Protein AF-A0A9Q0LEB5-F1 (afdb_monomer_lite)

Foldseek 3Di:
DLCCLLVQLLVQLLVQVAFPACPDPNNVSCCVRQNPDVSNVCQLVVLVVVLVVVLVVVVVVVVVVVVVVVVCVVVCVVPPPPDPPDDDPVVLVVLVVVLVVLVVLLVCLVCVCVVCNVVRNPPDDSNRRSNSSSCSSNSVSCSVSVVVSSCSVCVPNCVPVVVVVPDCVVVVVVVVVVVCVVCVVVVVVVVVVPDPPPPPPPPPPPVVPD

Radius of gyration: 25.29 Å; chains: 1; bounding box: 70×44×72 Å

Structure (mmCIF, N/CA/C/O backbone):
data_AF-A0A9Q0LEB5-F1
#
_entry.id   AF-A0A9Q0LEB5-F1
#
loop_
_atom_site.group_PDB
_atom_site.id
_atom_site.type_symbol
_atom_site.label_atom_id
_atom_site.label_alt_id
_atom_site.label_comp_id
_atom_site.label_asym_id
_atom_site.label_entity_id
_atom_site.label_seq_id
_atom_site.pdbx_PDB_ins_code
_atom_site.Cartn_x
_atom_site.Cartn_y
_atom_site.Cartn_z
_atom_site.occupancy
_atom_site.B_iso_or_equiv
_atom_site.auth_seq_id
_atom_site.auth_comp_id
_atom_site.auth_asym_id
_atom_site.auth_atom_id
_atom_site.pdbx_PDB_model_num
ATOM 1 N N . MET A 1 1 ? 11.498 -9.284 9.863 1.00 62.78 1 MET A N 1
ATOM 2 C CA . MET A 1 1 ? 11.032 -9.663 8.503 1.00 62.78 1 MET A CA 1
ATOM 3 C C . MET A 1 1 ? 10.806 -8.465 7.579 1.00 62.78 1 MET A C 1
ATOM 5 O O . MET A 1 1 ? 11.256 -8.532 6.446 1.00 62.78 1 MET A O 1
ATOM 9 N N . ILE A 1 2 ? 10.188 -7.360 8.026 1.00 71.25 2 ILE A N 1
ATOM 10 C CA . ILE A 1 2 ? 9.983 -6.158 7.185 1.00 71.25 2 ILE A CA 1
ATOM 11 C C . ILE A 1 2 ? 11.319 -5.568 6.692 1.00 71.25 2 ILE A C 1
ATOM 13 O O . ILE A 1 2 ? 11.510 -5.415 5.489 1.00 71.25 2 ILE A O 1
ATOM 17 N N . CYS A 1 3 ? 12.286 -5.351 7.594 1.00 70.19 3 CYS A N 1
ATOM 18 C CA . CYS A 1 3 ? 13.622 -4.867 7.218 1.00 70.19 3 CYS A CA 1
ATOM 19 C C . CYS A 1 3 ? 14.367 -5.841 6.292 1.00 70.19 3 CYS A C 1
ATOM 21 O O . CYS A 1 3 ? 15.096 -5.404 5.409 1.00 70.19 3 CYS A O 1
ATOM 23 N N . LEU A 1 4 ? 14.137 -7.152 6.446 1.00 74.88 4 LEU A N 1
ATOM 24 C CA . LEU A 1 4 ? 14.725 -8.170 5.571 1.00 74.88 4 LEU A CA 1
ATOM 25 C C . LEU A 1 4 ? 14.151 -8.084 4.156 1.00 74.88 4 LEU A C 1
ATOM 27 O O . LEU A 1 4 ? 14.906 -8.183 3.201 1.00 74.88 4 LEU A O 1
ATOM 31 N N . GLY A 1 5 ? 12.846 -7.854 3.994 1.00 79.50 5 GLY A N 1
ATOM 32 C CA . GLY A 1 5 ? 12.255 -7.739 2.661 1.00 79.50 5 GLY A CA 1
ATOM 33 C C . GLY A 1 5 ? 12.558 -6.404 1.966 1.00 79.50 5 GLY A C 1
ATOM 34 O O . GLY A 1 5 ? 12.818 -6.409 0.765 1.00 79.50 5 GLY A O 1
ATOM 35 N N . CYS A 1 6 ? 12.612 -5.275 2.687 1.00 83.62 6 CYS A N 1
ATOM 36 C CA . CYS A 1 6 ? 13.107 -4.009 2.119 1.00 83.62 6 CYS A CA 1
ATOM 37 C C . CYS A 1 6 ? 14.589 -4.106 1.748 1.00 83.62 6 CYS A C 1
ATOM 39 O O . CYS A 1 6 ? 14.963 -3.753 0.632 1.00 83.62 6 CYS A O 1
ATOM 41 N N . GLY A 1 7 ? 15.414 -4.632 2.660 1.00 85.31 7 GLY A N 1
ATOM 42 C CA . GLY A 1 7 ? 16.848 -4.810 2.449 1.00 85.31 7 GLY A CA 1
ATOM 43 C C . GLY A 1 7 ? 17.158 -5.772 1.304 1.00 85.31 7 GLY A C 1
ATOM 44 O O . GLY A 1 7 ? 18.026 -5.481 0.490 1.00 85.31 7 GLY A O 1
ATOM 45 N N . MET A 1 8 ? 16.399 -6.864 1.169 1.00 87.25 8 MET A N 1
ATOM 46 C CA . MET A 1 8 ? 16.542 -7.810 0.059 1.00 87.25 8 MET A CA 1
ATOM 47 C C . MET A 1 8 ? 16.206 -7.160 -1.287 1.00 87.25 8 MET A C 1
ATOM 49 O O . MET A 1 8 ? 16.968 -7.303 -2.236 1.00 87.25 8 MET A O 1
ATOM 53 N N . ASN A 1 9 ? 15.097 -6.417 -1.378 1.00 88.44 9 ASN A N 1
ATOM 54 C CA . ASN A 1 9 ? 14.746 -5.685 -2.600 1.00 88.44 9 ASN A CA 1
ATOM 55 C C . ASN A 1 9 ? 15.815 -4.638 -2.959 1.00 88.44 9 ASN A C 1
ATOM 57 O O . ASN A 1 9 ? 16.194 -4.526 -4.124 1.00 88.44 9 ASN A O 1
ATOM 61 N N . PHE A 1 10 ? 16.331 -3.912 -1.963 1.00 90.50 10 PHE A N 1
ATOM 62 C CA . PHE A 1 10 ? 17.395 -2.928 -2.154 1.00 90.50 10 PHE A CA 1
ATOM 63 C C . PHE A 1 10 ? 18.688 -3.586 -2.658 1.00 90.50 10 PHE A C 1
ATOM 65 O O . PHE A 1 10 ? 19.251 -3.165 -3.667 1.00 90.50 10 PHE A O 1
ATOM 72 N N . TRP A 1 11 ? 19.121 -4.668 -2.005 1.00 90.56 11 TRP A N 1
ATOM 73 C CA . TRP A 1 11 ? 20.325 -5.413 -2.367 1.00 90.56 11 TRP A CA 1
ATOM 74 C C . TRP A 1 11 ? 20.231 -6.041 -3.760 1.00 90.56 11 TRP A C 1
ATOM 76 O O . TRP A 1 11 ? 21.162 -5.907 -4.548 1.00 90.56 11 TRP A O 1
ATOM 86 N N . LEU A 1 12 ? 19.101 -6.673 -4.099 1.00 90.00 12 LEU A N 1
ATOM 87 C CA . LEU A 1 12 ? 18.883 -7.245 -5.432 1.00 90.00 12 LEU A CA 1
ATOM 88 C C . LEU A 1 12 ? 18.918 -6.171 -6.516 1.00 90.00 12 LEU A C 1
ATOM 90 O O . LEU A 1 12 ? 19.546 -6.370 -7.550 1.00 90.00 12 LEU A O 1
ATOM 94 N N . THR A 1 13 ? 18.299 -5.018 -6.262 1.00 89.94 13 THR A N 1
ATOM 95 C CA . THR A 1 13 ? 18.315 -3.910 -7.221 1.00 89.94 13 THR A CA 1
ATOM 96 C C . THR A 1 13 ? 19.737 -3.409 -7.463 1.00 89.94 13 THR A C 1
ATOM 98 O O . THR A 1 13 ? 20.113 -3.176 -8.607 1.00 89.94 13 THR A O 1
ATOM 101 N N . HIS A 1 14 ? 20.547 -3.299 -6.405 1.00 90.25 14 HIS A N 1
ATOM 102 C CA . HIS A 1 14 ? 21.936 -2.862 -6.520 1.00 90.25 14 HIS A CA 1
ATOM 103 C C . HIS A 1 14 ? 22.819 -3.904 -7.221 1.00 90.25 14 HIS A C 1
ATOM 105 O O . HIS A 1 14 ? 23.629 -3.561 -8.075 1.00 90.25 14 HIS A O 1
ATOM 111 N N . LYS A 1 15 ? 22.635 -5.189 -6.897 1.00 90.75 15 LYS A N 1
ATOM 112 C CA . LYS A 1 15 ? 23.421 -6.295 -7.458 1.00 90.75 15 LYS A CA 1
ATOM 113 C C . LYS A 1 15 ? 23.217 -6.468 -8.964 1.00 90.75 15 LYS A C 1
ATOM 115 O O . LYS A 1 15 ? 24.169 -6.793 -9.663 1.00 90.75 15 LYS A O 1
ATOM 120 N N . TYR A 1 16 ? 21.988 -6.286 -9.439 1.00 87.44 16 TYR A N 1
ATOM 121 C CA . TYR A 1 16 ? 21.608 -6.530 -10.833 1.00 87.44 16 TYR A CA 1
ATOM 122 C C . TYR A 1 16 ? 21.370 -5.238 -11.631 1.00 87.44 16 TYR A C 1
ATOM 124 O O . TYR A 1 16 ? 20.896 -5.306 -12.756 1.00 87.44 16 TYR A O 1
ATOM 132 N N . ASN A 1 17 ? 21.677 -4.068 -11.055 1.00 88.31 17 ASN A N 1
ATOM 133 C CA . ASN A 1 17 ? 21.453 -2.751 -11.664 1.00 88.31 17 ASN A CA 1
ATOM 134 C C . ASN A 1 17 ? 20.052 -2.589 -12.279 1.00 88.31 17 ASN A C 1
ATOM 136 O O . ASN A 1 17 ? 19.886 -2.164 -13.419 1.00 88.31 17 ASN A O 1
ATOM 140 N N . ILE A 1 18 ? 19.040 -2.984 -11.505 1.00 88.31 18 ILE A N 1
ATOM 141 C CA . ILE A 1 18 ? 17.668 -3.097 -11.995 1.00 88.31 18 ILE A CA 1
ATOM 142 C C . ILE A 1 18 ? 16.990 -1.726 -12.031 1.00 88.31 18 ILE A C 1
ATOM 144 O O . ILE A 1 18 ? 16.961 -0.990 -11.038 1.00 88.31 18 ILE A O 1
ATOM 148 N N . ASN A 1 19 ? 16.346 -1.431 -13.157 1.00 86.38 19 ASN A N 1
ATOM 149 C CA . ASN A 1 19 ? 15.409 -0.327 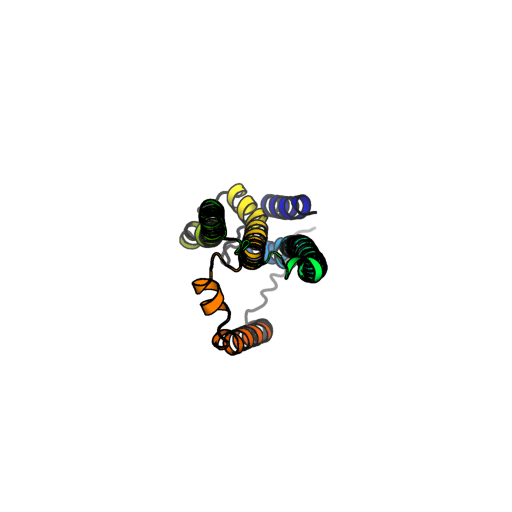-13.289 1.00 86.38 19 ASN A CA 1
ATOM 150 C C . ASN A 1 19 ? 13.965 -0.812 -13.088 1.00 86.38 19 ASN A C 1
ATOM 152 O O . ASN A 1 19 ? 13.602 -1.915 -13.489 1.00 86.38 19 ASN A O 1
ATOM 156 N N . PHE A 1 20 ? 13.110 0.014 -12.481 1.00 82.44 20 PHE A N 1
ATOM 157 C CA . PHE A 1 20 ? 11.670 -0.278 -12.419 1.00 82.44 20 PHE A CA 1
ATOM 158 C C . PHE A 1 20 ? 10.930 0.140 -13.698 1.00 82.44 20 PHE A C 1
ATOM 160 O O . PHE A 1 20 ? 9.741 -0.151 -13.835 1.00 82.44 20 PHE A O 1
ATOM 167 N N . TYR A 1 21 ? 11.596 0.863 -14.602 1.00 85.94 21 TYR A N 1
ATOM 168 C CA . TYR A 1 21 ? 11.034 1.259 -15.885 1.00 85.94 21 TYR A CA 1
ATOM 169 C C . TYR A 1 21 ? 10.759 0.029 -16.762 1.00 85.94 21 TYR A C 1
ATOM 171 O O . TYR A 1 21 ? 11.636 -0.796 -16.997 1.00 85.94 21 TYR A O 1
ATOM 179 N N . VAL A 1 22 ? 9.520 -0.096 -17.245 1.00 83.38 22 VAL A N 1
ATOM 180 C CA . VAL A 1 22 ? 9.031 -1.316 -17.914 1.00 83.38 22 VAL A CA 1
ATOM 181 C C . VAL A 1 22 ? 9.708 -1.580 -19.262 1.00 83.38 22 VAL A C 1
ATOM 183 O O . VAL A 1 22 ? 9.842 -2.732 -19.655 1.00 83.38 22 VAL A O 1
ATOM 186 N N . LEU A 1 23 ? 10.140 -0.533 -19.968 1.00 83.00 23 LEU A N 1
ATOM 187 C CA . LEU A 1 23 ? 10.802 -0.667 -21.273 1.00 83.00 23 LEU A CA 1
ATOM 188 C C . LEU A 1 23 ? 12.336 -0.685 -21.157 1.00 83.00 23 LEU A C 1
ATOM 190 O O . LEU A 1 23 ? 13.030 -0.591 -22.166 1.00 83.00 23 LEU A O 1
ATOM 194 N N . ASP A 1 24 ? 12.875 -0.781 -19.939 1.00 83.00 24 ASP A N 1
ATOM 195 C CA . ASP A 1 24 ? 14.314 -0.890 -19.716 1.00 83.00 24 ASP A CA 1
ATOM 196 C C . ASP A 1 24 ? 14.821 -2.289 -20.124 1.00 83.00 24 ASP A C 1
ATOM 198 O O . ASP A 1 24 ? 14.143 -3.284 -19.849 1.00 83.00 24 ASP A O 1
ATOM 202 N N . PRO A 1 25 ? 16.021 -2.422 -20.719 1.00 82.69 25 PRO A N 1
ATOM 203 C CA . PRO A 1 25 ? 16.610 -3.732 -21.011 1.00 82.69 25 PRO A CA 1
ATOM 204 C C . PRO A 1 25 ? 16.732 -4.646 -19.777 1.00 82.69 25 PRO A C 1
ATOM 206 O O . PRO A 1 25 ? 16.612 -5.865 -19.903 1.00 82.69 25 PRO A O 1
ATOM 209 N N . SER A 1 26 ? 16.906 -4.072 -18.579 1.00 82.12 26 SER A N 1
ATOM 210 C CA . SER A 1 26 ? 16.956 -4.798 -17.298 1.00 82.12 26 SER A CA 1
ATOM 211 C C . SER A 1 26 ? 15.585 -5.268 -16.790 1.00 82.12 26 SER A C 1
ATOM 213 O O . SER A 1 26 ? 15.495 -5.900 -15.734 1.00 82.12 26 SER A O 1
ATOM 215 N N . TYR A 1 27 ? 14.492 -5.012 -17.519 1.00 84.19 27 TYR A N 1
ATOM 216 C CA . TYR A 1 27 ? 13.145 -5.397 -17.090 1.00 84.19 27 TYR A CA 1
ATOM 217 C C . TYR A 1 27 ? 12.988 -6.912 -16.896 1.00 84.19 27 TYR A C 1
ATOM 219 O O . TYR A 1 27 ? 12.300 -7.357 -15.976 1.00 84.19 27 TYR A O 1
ATOM 227 N N . ASN A 1 28 ? 13.675 -7.731 -17.696 1.00 85.06 28 ASN A N 1
ATOM 228 C CA . ASN A 1 28 ? 13.678 -9.181 -17.491 1.00 85.06 28 ASN A CA 1
ATOM 229 C C . ASN A 1 28 ? 14.300 -9.565 -16.139 1.00 85.06 28 ASN A C 1
ATOM 231 O O . ASN A 1 28 ? 13.774 -10.438 -15.445 1.00 85.06 28 ASN A O 1
ATOM 235 N N . ASP A 1 29 ? 15.355 -8.870 -15.712 1.00 86.94 29 ASP A N 1
ATOM 236 C CA . ASP A 1 29 ? 15.990 -9.089 -14.411 1.00 86.94 29 ASP A CA 1
ATOM 237 C C . ASP A 1 29 ? 15.102 -8.600 -13.266 1.00 86.94 29 ASP A C 1
ATOM 239 O O . ASP A 1 29 ? 14.967 -9.291 -12.249 1.00 86.94 29 ASP A O 1
ATOM 243 N N . TYR A 1 30 ? 14.402 -7.474 -13.453 1.00 86.94 30 TYR A N 1
ATOM 244 C CA . TYR A 1 30 ? 13.333 -7.054 -12.544 1.00 86.94 30 TYR A CA 1
ATOM 245 C C . TYR A 1 30 ? 12.296 -8.167 -12.382 1.00 86.94 30 TYR A C 1
ATOM 247 O O . TYR A 1 30 ? 11.954 -8.550 -11.257 1.00 86.94 30 TYR A O 1
ATOM 255 N N . MET A 1 31 ? 11.818 -8.727 -13.493 1.00 86.81 31 MET A N 1
ATOM 256 C CA . MET A 1 31 ? 10.798 -9.766 -13.469 1.00 86.81 31 MET A CA 1
ATOM 257 C C . MET A 1 31 ? 11.298 -11.036 -12.771 1.00 86.81 31 MET A C 1
ATOM 259 O O . MET A 1 31 ? 10.619 -11.558 -11.885 1.00 86.81 31 MET A O 1
ATOM 263 N N . ASN A 1 32 ? 12.509 -11.487 -13.086 1.00 87.19 32 ASN A N 1
ATOM 264 C CA . ASN A 1 32 ? 13.071 -12.737 -12.580 1.00 87.19 32 ASN A CA 1
ATOM 265 C C . ASN A 1 32 ? 13.512 -12.671 -11.114 1.00 87.19 32 ASN A C 1
ATOM 267 O O . ASN A 1 32 ? 13.322 -13.641 -10.373 1.00 87.19 32 ASN A O 1
ATOM 271 N N . HIS A 1 33 ? 14.092 -11.551 -10.678 1.00 87.19 33 HIS A N 1
ATOM 272 C CA . HIS A 1 33 ? 14.692 -11.431 -9.346 1.00 87.19 33 HIS A CA 1
ATOM 273 C C . HIS A 1 33 ? 13.799 -10.718 -8.333 1.00 87.19 33 HIS A C 1
ATOM 275 O O . HIS A 1 33 ? 13.848 -11.049 -7.147 1.00 87.19 33 HIS A O 1
ATOM 281 N N . ILE A 1 34 ? 12.972 -9.770 -8.779 1.00 87.62 34 ILE A N 1
ATOM 282 C CA . ILE A 1 34 ? 12.187 -8.904 -7.890 1.00 87.62 34 ILE A CA 1
ATOM 283 C C . ILE A 1 34 ? 10.698 -9.191 -7.992 1.00 87.62 34 ILE A C 1
ATOM 285 O O . ILE A 1 34 ? 10.022 -9.254 -6.965 1.00 87.62 34 ILE A O 1
ATOM 289 N N . TYR A 1 35 ? 10.164 -9.340 -9.200 1.00 85.06 35 TYR A N 1
ATOM 290 C CA . TYR A 1 35 ? 8.741 -9.563 -9.392 1.00 85.06 35 TYR A CA 1
ATOM 291 C C . TYR A 1 35 ? 8.400 -11.004 -9.003 1.00 85.06 35 TYR A C 1
ATOM 293 O O . TYR A 1 35 ? 7.838 -11.217 -7.941 1.00 85.06 35 TYR A O 1
ATOM 301 N N . VAL A 1 36 ? 8.772 -12.013 -9.789 1.00 84.44 36 VAL A N 1
ATOM 302 C CA . VAL A 1 36 ? 8.292 -13.402 -9.647 1.00 84.44 36 VAL A CA 1
ATOM 303 C C . VAL A 1 36 ? 8.588 -14.018 -8.273 1.00 84.44 36 VAL A C 1
ATOM 305 O O . VAL A 1 36 ? 7.803 -14.826 -7.775 1.00 84.44 36 VAL A O 1
ATOM 308 N N . LYS A 1 37 ? 9.690 -13.631 -7.628 1.00 86.50 37 LYS A N 1
ATOM 309 C CA . LYS A 1 37 ? 10.127 -14.229 -6.365 1.00 86.50 37 LYS A CA 1
ATOM 310 C C . LYS A 1 37 ? 9.172 -13.874 -5.207 1.00 86.50 37 LYS A C 1
ATOM 312 O O . LYS A 1 37 ? 8.851 -12.709 -4.999 1.00 86.50 37 LYS A O 1
ATOM 317 N N . PRO A 1 38 ? 8.718 -14.846 -4.396 1.00 82.56 38 PRO A N 1
ATOM 318 C CA . PRO A 1 38 ? 7.722 -14.577 -3.354 1.00 82.56 38 PRO A CA 1
ATOM 319 C C . PRO A 1 38 ? 8.285 -13.758 -2.179 1.00 82.56 38 PRO A C 1
ATOM 321 O O . PRO A 1 38 ? 7.584 -12.927 -1.599 1.00 82.56 38 PRO A O 1
ATOM 324 N N . TYR A 1 39 ? 9.566 -13.931 -1.844 1.00 83.19 39 TYR A N 1
ATOM 325 C CA . TYR A 1 39 ? 10.194 -13.289 -0.683 1.00 83.19 39 TYR A CA 1
ATOM 326 C C . TYR A 1 39 ? 10.354 -11.764 -0.825 1.00 83.19 39 TYR A C 1
ATOM 328 O O . TYR A 1 39 ? 10.395 -11.055 0.177 1.00 83.19 39 TYR A O 1
ATOM 336 N N . THR A 1 40 ? 10.381 -11.228 -2.046 1.00 83.38 40 THR A N 1
ATOM 337 C CA . THR A 1 40 ? 10.407 -9.777 -2.322 1.00 83.38 40 THR A CA 1
ATOM 338 C C . THR A 1 40 ? 9.018 -9.134 -2.250 1.00 83.38 40 THR A C 1
ATOM 340 O O . THR A 1 40 ? 8.901 -7.904 -2.230 1.00 83.38 40 THR A O 1
ATOM 343 N N . ARG A 1 41 ? 7.955 -9.948 -2.199 1.00 83.31 41 ARG A N 1
ATOM 344 C CA . ARG A 1 41 ? 6.547 -9.522 -2.161 1.00 83.31 41 ARG A CA 1
ATOM 345 C C . ARG A 1 41 ? 5.837 -9.807 -0.842 1.00 83.31 41 ARG A C 1
ATOM 347 O O . ARG A 1 41 ? 4.695 -9.396 -0.687 1.00 83.31 41 ARG A O 1
ATOM 354 N N . VAL A 1 42 ? 6.494 -10.458 0.116 1.00 87.56 42 VAL A N 1
ATOM 355 C CA . VAL A 1 42 ? 5.889 -10.819 1.411 1.00 87.56 42 VAL A CA 1
ATOM 356 C C . VAL A 1 42 ? 5.495 -9.597 2.266 1.00 87.56 42 VAL A C 1
ATOM 358 O O . VAL A 1 42 ? 4.631 -9.684 3.135 1.00 87.56 42 VAL A O 1
ATOM 361 N N . LEU A 1 43 ? 6.102 -8.434 2.010 1.00 87.12 43 LEU A N 1
ATOM 362 C CA . LEU A 1 43 ? 5.948 -7.216 2.811 1.00 87.12 43 LEU A CA 1
ATOM 363 C C . LEU A 1 43 ? 4.501 -6.753 3.061 1.00 87.12 43 LEU A C 1
ATOM 365 O O . LEU A 1 43 ? 4.128 -6.636 4.230 1.00 87.12 43 LEU A O 1
ATOM 369 N N . PRO A 1 44 ? 3.686 -6.474 2.023 1.00 87.44 44 PRO A N 1
ATOM 370 C CA . PRO A 1 44 ? 2.307 -6.024 2.208 1.00 87.44 44 PRO A CA 1
ATOM 371 C C . PRO A 1 44 ? 1.463 -7.013 3.020 1.00 87.44 44 PRO A C 1
ATOM 373 O O . PRO A 1 44 ? 0.605 -6.580 3.784 1.00 87.44 44 PRO A O 1
ATOM 376 N N . TYR A 1 45 ? 1.737 -8.318 2.931 1.00 88.81 45 TYR A N 1
ATOM 377 C CA . TYR A 1 45 ? 1.022 -9.332 3.711 1.00 88.81 45 TYR A CA 1
ATOM 378 C C . TYR A 1 45 ? 1.327 -9.222 5.207 1.00 88.81 45 TYR A C 1
ATOM 380 O O . TYR A 1 45 ? 0.410 -9.230 6.023 1.00 88.81 45 TYR A O 1
ATOM 388 N N . ILE A 1 46 ? 2.602 -9.051 5.572 1.00 90.12 46 ILE A N 1
ATOM 389 C CA . ILE A 1 46 ? 3.013 -8.879 6.976 1.00 90.12 46 ILE A CA 1
ATOM 390 C C . ILE A 1 46 ? 2.394 -7.607 7.561 1.00 90.12 46 ILE A C 1
ATOM 392 O O . ILE A 1 46 ? 1.893 -7.626 8.684 1.00 90.12 46 ILE A O 1
ATOM 396 N N . ILE A 1 47 ? 2.399 -6.512 6.795 1.00 91.50 47 ILE A N 1
ATOM 397 C CA . ILE A 1 47 ? 1.775 -5.252 7.216 1.00 91.50 47 ILE A CA 1
ATOM 398 C C . ILE A 1 47 ? 0.269 -5.448 7.410 1.00 91.50 47 ILE A C 1
ATOM 400 O O . ILE A 1 47 ? -0.268 -5.028 8.430 1.00 91.50 47 ILE A O 1
ATOM 404 N N . GLY A 1 48 ? -0.398 -6.145 6.486 1.00 91.44 48 GLY A N 1
ATOM 405 C CA . GLY A 1 48 ? -1.818 -6.474 6.596 1.00 91.44 48 GLY A CA 1
ATOM 406 C C . GLY A 1 48 ? -2.151 -7.259 7.867 1.00 91.44 48 GLY A C 1
ATOM 407 O O . GLY A 1 48 ? -3.072 -6.879 8.589 1.00 91.44 48 GLY A O 1
ATOM 408 N N . ILE A 1 49 ? -1.367 -8.294 8.191 1.00 92.94 49 ILE A N 1
ATOM 409 C CA . ILE A 1 49 ? -1.516 -9.064 9.438 1.00 92.94 49 ILE A CA 1
ATOM 410 C C . ILE A 1 49 ? -1.310 -8.154 10.657 1.00 92.94 49 ILE A C 1
ATOM 412 O O . ILE A 1 49 ? -2.118 -8.174 11.583 1.00 92.94 49 ILE A O 1
ATOM 416 N N . GLY A 1 50 ? -0.278 -7.304 10.638 1.00 93.00 50 GLY A N 1
ATOM 417 C CA . GLY A 1 50 ? -0.028 -6.302 11.678 1.00 93.00 50 GLY A CA 1
ATOM 418 C C . GLY A 1 50 ? -1.224 -5.380 11.916 1.00 93.00 50 GLY A C 1
ATOM 419 O O . GLY A 1 50 ? -1.677 -5.217 13.049 1.00 93.00 50 GLY A O 1
ATOM 420 N N . CYS A 1 51 ? -1.783 -4.822 10.844 1.00 92.62 51 CYS A N 1
ATOM 421 C CA . CYS A 1 51 ? -2.965 -3.968 10.912 1.00 92.62 51 CYS A CA 1
ATOM 422 C C . CYS A 1 51 ? -4.196 -4.720 11.431 1.00 92.62 51 CYS A C 1
ATOM 424 O O . CYS A 1 51 ? -4.946 -4.167 12.233 1.00 92.62 51 CYS A O 1
ATOM 426 N N . ALA A 1 52 ? -4.391 -5.976 11.022 1.00 92.25 52 ALA A N 1
ATOM 427 C CA . ALA A 1 52 ? -5.491 -6.806 11.503 1.00 92.25 52 ALA A CA 1
ATOM 428 C C . ALA A 1 52 ? -5.393 -7.068 13.013 1.00 92.25 52 ALA A C 1
ATOM 430 O O . ALA A 1 52 ? -6.384 -6.900 13.720 1.00 92.25 52 ALA A O 1
ATOM 431 N N . MET A 1 53 ? -4.201 -7.390 13.527 1.00 94.19 53 MET A N 1
ATOM 432 C CA . MET A 1 53 ? -3.981 -7.569 14.968 1.00 94.19 53 MET A CA 1
ATOM 433 C C . MET A 1 53 ? -4.320 -6.296 15.752 1.00 94.19 53 MET A C 1
ATOM 435 O O . MET A 1 53 ? -5.045 -6.356 16.742 1.00 94.19 53 MET A O 1
ATOM 439 N N . ILE A 1 54 ? -3.874 -5.131 15.268 1.00 92.81 54 ILE A N 1
ATOM 440 C CA . ILE A 1 54 ? -4.189 -3.831 15.880 1.00 92.81 54 ILE A CA 1
ATOM 441 C C . ILE A 1 54 ? -5.706 -3.576 15.896 1.00 92.81 54 ILE A C 1
ATOM 443 O O . ILE A 1 54 ? -6.258 -3.134 16.907 1.00 92.81 54 ILE A O 1
ATOM 447 N N . LEU A 1 55 ? -6.396 -3.860 14.788 1.00 90.69 55 LEU A N 1
ATOM 448 C CA . LEU A 1 55 ? -7.850 -3.711 14.690 1.00 90.69 55 LEU A CA 1
ATOM 449 C C . LEU A 1 55 ? -8.590 -4.623 15.672 1.00 90.69 55 LEU A C 1
ATOM 451 O O . LEU A 1 55 ? -9.539 -4.168 16.310 1.00 90.69 55 LEU A O 1
ATOM 455 N N . ILE A 1 56 ? -8.144 -5.872 15.827 1.00 92.12 56 ILE A N 1
ATOM 456 C CA . ILE A 1 56 ? -8.720 -6.824 16.785 1.00 92.12 56 ILE A CA 1
ATOM 457 C C . ILE A 1 56 ? -8.570 -6.294 18.213 1.00 92.12 56 ILE A C 1
ATOM 459 O O . ILE A 1 56 ? -9.556 -6.246 18.946 1.00 92.12 56 ILE A O 1
ATOM 463 N N . SER A 1 57 ? -7.393 -5.785 18.589 1.00 90.25 57 SER A N 1
ATOM 464 C CA . SER A 1 57 ? -7.189 -5.187 19.915 1.00 90.25 57 SER A CA 1
ATOM 465 C C . SER A 1 57 ? -8.132 -4.004 20.179 1.00 90.25 57 SER A C 1
ATOM 467 O O . SER A 1 57 ? -8.659 -3.847 21.283 1.00 90.25 57 SER A O 1
ATOM 469 N N . PHE A 1 58 ? -8.392 -3.165 19.168 1.00 87.31 58 PHE A N 1
ATOM 470 C CA . PHE A 1 58 ? -9.367 -2.078 19.298 1.00 87.31 58 PHE A CA 1
ATOM 471 C C . PHE A 1 58 ? -10.811 -2.579 19.382 1.00 87.31 58 PHE A C 1
ATOM 473 O O . PHE A 1 58 ? -11.608 -2.014 20.139 1.00 87.31 58 PHE A O 1
ATOM 480 N N . TYR A 1 59 ? -11.147 -3.625 18.631 1.00 88.31 59 TYR A N 1
ATOM 481 C CA . TYR A 1 59 ? -12.457 -4.262 18.670 1.00 88.31 59 TYR A CA 1
ATOM 482 C C . TYR A 1 59 ? -12.761 -4.842 20.055 1.00 88.31 59 TYR A C 1
ATOM 484 O O . TYR A 1 59 ? -13.794 -4.509 20.638 1.00 88.31 59 TYR A O 1
ATOM 492 N N . GLU A 1 60 ? -11.844 -5.624 20.625 1.00 88.31 60 GLU A N 1
ATOM 493 C CA . GLU A 1 60 ? -12.011 -6.224 21.954 1.00 88.31 60 GLU A CA 1
ATOM 494 C C . GLU A 1 60 ? -12.162 -5.161 23.042 1.00 88.31 60 GLU A C 1
ATOM 496 O O . GLU A 1 60 ? -13.081 -5.229 23.860 1.00 88.31 60 GLU A O 1
ATOM 501 N N . LYS A 1 61 ? -11.342 -4.103 22.996 1.00 85.00 61 LYS A N 1
ATOM 502 C CA . LYS A 1 61 ? -11.443 -2.985 23.943 1.00 85.00 61 LYS A CA 1
ATOM 503 C C . LYS A 1 61 ? -12.798 -2.278 23.865 1.00 85.00 61 LYS A C 1
ATOM 505 O O . LYS A 1 61 ? -13.352 -1.885 24.891 1.00 85.00 61 LYS A O 1
ATOM 510 N N . ARG A 1 62 ? -13.354 -2.097 22.663 1.00 78.94 62 ARG A N 1
ATOM 511 C CA . ARG A 1 62 ? -14.693 -1.510 22.481 1.00 78.94 62 ARG A CA 1
ATOM 512 C C . ARG A 1 62 ? -15.794 -2.431 22.986 1.00 78.94 62 ARG A C 1
ATOM 514 O O . ARG A 1 62 ? -16.687 -1.947 23.675 1.00 78.94 62 ARG A O 1
ATOM 521 N N . LYS A 1 63 ? -15.703 -3.728 22.693 1.00 83.25 63 LYS A N 1
ATOM 522 C CA . LYS A 1 63 ? -16.642 -4.743 23.178 1.00 83.25 63 LYS A CA 1
ATOM 523 C C . LYS A 1 63 ? -16.665 -4.786 24.708 1.00 83.25 63 LYS A C 1
ATOM 525 O O . LYS A 1 63 ? -17.741 -4.737 25.293 1.00 83.25 63 LYS A O 1
ATOM 530 N N . GLN A 1 64 ? -15.500 -4.773 25.356 1.00 81.00 64 GLN A N 1
ATOM 531 C CA . GLN A 1 64 ? -15.419 -4.745 26.818 1.00 81.00 64 GLN A CA 1
ATOM 532 C C . GLN A 1 64 ? -16.019 -3.462 27.403 1.00 81.00 64 GLN A C 1
ATOM 534 O O . GLN A 1 64 ? -16.768 -3.518 28.373 1.00 81.00 64 GLN A O 1
ATOM 539 N N . ASN A 1 65 ? -15.748 -2.305 26.791 1.00 77.38 65 ASN A N 1
ATOM 540 C CA . ASN A 1 65 ? -16.343 -1.040 27.225 1.00 77.38 65 ASN A CA 1
ATOM 541 C C . ASN A 1 65 ? -17.872 -1.037 27.088 1.00 77.38 65 ASN A C 1
ATOM 543 O O . ASN A 1 65 ? -18.536 -0.468 27.945 1.00 77.38 65 ASN A O 1
ATOM 547 N N . GLN A 1 66 ? -18.428 -1.669 26.050 1.00 77.81 66 GLN A N 1
ATOM 548 C CA . GLN A 1 66 ? -19.878 -1.828 25.893 1.00 77.81 66 GLN A CA 1
ATOM 549 C C . GLN A 1 66 ? -20.467 -2.764 26.955 1.00 77.81 66 GLN A C 1
ATOM 551 O O . GLN A 1 66 ? -21.492 -2.442 27.541 1.00 77.81 66 GLN A O 1
ATOM 556 N N . ILE A 1 67 ? -19.806 -3.886 27.257 1.00 75.62 67 ILE A N 1
ATOM 557 C CA . ILE A 1 67 ? -20.249 -4.818 28.308 1.00 75.62 67 ILE A CA 1
ATOM 558 C C . ILE A 1 67 ? -20.240 -4.134 29.681 1.00 75.62 67 ILE A C 1
ATOM 560 O O . ILE A 1 67 ? -21.236 -4.194 30.396 1.00 75.62 67 ILE A O 1
ATOM 564 N N . ASN A 1 68 ? -19.154 -3.433 30.022 1.00 71.62 68 ASN A N 1
ATOM 565 C CA . ASN A 1 68 ? -19.054 -2.679 31.272 1.00 71.62 68 ASN A CA 1
ATOM 566 C C . ASN A 1 68 ? -20.107 -1.560 31.336 1.00 71.62 68 ASN A C 1
ATOM 568 O O . ASN A 1 68 ? -20.699 -1.341 32.383 1.00 71.62 68 ASN A O 1
ATOM 572 N N . GLN A 1 69 ? -20.384 -0.884 30.213 1.00 67.94 69 GLN A N 1
ATOM 573 C CA . GLN A 1 69 ? -21.450 0.116 30.144 1.00 67.94 69 GLN A CA 1
ATOM 574 C C . GLN A 1 69 ? -22.839 -0.486 30.341 1.00 67.94 69 GLN A C 1
ATOM 576 O O . GLN A 1 69 ? -23.614 0.135 31.044 1.00 67.94 69 GLN A O 1
ATOM 581 N N . ASN A 1 70 ? -23.147 -1.663 29.791 1.00 63.44 70 ASN A N 1
ATOM 582 C CA . ASN A 1 70 ? -24.451 -2.318 29.964 1.00 63.44 70 ASN A CA 1
ATOM 583 C C . ASN A 1 70 ? -24.650 -2.872 31.389 1.00 63.44 70 ASN A C 1
ATOM 585 O O . ASN A 1 70 ? -25.774 -2.895 31.889 1.00 63.44 70 ASN A O 1
ATOM 589 N N . LEU A 1 71 ? -23.570 -3.319 32.045 1.00 62.56 71 LEU A N 1
ATOM 590 C CA . LEU A 1 71 ? -23.575 -3.667 33.472 1.00 62.56 71 LEU A CA 1
ATOM 591 C C . LEU A 1 71 ? -23.829 -2.420 34.324 1.00 62.56 71 LEU A C 1
ATOM 593 O O . LEU A 1 71 ? -24.725 -2.432 35.161 1.00 62.56 71 LEU A O 1
ATOM 597 N N . ASP A 1 72 ? -23.125 -1.327 34.025 1.00 63.47 72 ASP A N 1
ATOM 598 C CA . ASP A 1 72 ? -23.356 -0.038 34.666 1.00 63.47 72 ASP A CA 1
ATOM 599 C C . ASP A 1 72 ? -24.732 0.560 34.309 1.00 63.47 72 ASP A C 1
ATOM 601 O O . ASP A 1 72 ? -25.261 1.331 35.090 1.00 63.47 72 ASP A O 1
ATOM 605 N N . GLU A 1 73 ? -25.328 0.276 33.144 1.00 60.41 73 GLU A N 1
ATOM 606 C CA . GLU A 1 73 ? -26.602 0.860 32.681 1.00 60.41 73 GLU A CA 1
ATOM 607 C C . GLU A 1 73 ? -27.787 0.401 33.538 1.00 60.41 73 GLU A C 1
ATOM 609 O O . GLU A 1 73 ? -28.679 1.201 33.828 1.00 60.41 73 GLU A O 1
ATOM 614 N N . LYS A 1 74 ? -27.737 -0.840 34.046 1.00 56.59 74 LYS A N 1
ATOM 615 C CA . LYS A 1 74 ? -28.656 -1.321 35.090 1.00 56.59 74 LYS A CA 1
ATOM 616 C C . LYS A 1 74 ? -28.590 -0.468 36.363 1.00 56.59 74 LYS A C 1
ATOM 618 O O . LYS A 1 74 ? -29.638 -0.190 36.938 1.00 56.59 74 LYS A O 1
ATOM 623 N N . ASP A 1 75 ? -27.404 0.005 36.742 1.00 57.28 75 ASP A N 1
ATOM 624 C CA . ASP A 1 75 ? -27.193 0.877 37.908 1.00 57.28 75 ASP A CA 1
ATOM 625 C C . ASP A 1 75 ? -27.355 2.380 37.569 1.00 57.28 75 ASP A C 1
ATOM 627 O O . ASP A 1 75 ? -27.640 3.211 38.434 1.00 57.28 75 ASP A O 1
ATOM 631 N N . ARG A 1 76 ? -27.202 2.759 36.292 1.00 51.66 76 ARG A N 1
ATOM 632 C CA . ARG A 1 76 ? -27.181 4.144 35.792 1.00 51.66 76 ARG A CA 1
ATOM 633 C C . ARG A 1 76 ? -28.519 4.671 35.315 1.00 51.66 76 ARG A C 1
ATOM 635 O O . ARG A 1 76 ? -28.567 5.888 35.185 1.00 51.66 76 ARG A O 1
ATOM 642 N N . LEU A 1 77 ? -29.579 3.872 35.122 1.00 56.22 77 LEU A N 1
ATOM 643 C CA . LEU A 1 77 ? -30.928 4.394 34.806 1.00 56.22 77 LEU A CA 1
ATOM 644 C C . LEU A 1 77 ? -31.366 5.519 35.776 1.00 56.22 77 LEU A C 1
ATOM 646 O O . LEU A 1 77 ? -32.058 6.453 35.373 1.00 56.22 77 LEU A O 1
ATOM 650 N N . ILE A 1 78 ? -30.859 5.490 37.014 1.00 55.00 78 ILE A N 1
ATOM 651 C CA . ILE A 1 78 ? -31.043 6.499 38.072 1.00 55.00 78 ILE A CA 1
ATOM 652 C C . ILE A 1 78 ? -30.251 7.815 37.817 1.00 55.00 78 ILE A C 1
ATOM 654 O O . ILE A 1 78 ? -30.636 8.870 38.307 1.00 55.00 78 ILE A O 1
ATOM 658 N N . ASN A 1 79 ? -29.196 7.807 36.993 1.00 50.53 79 ASN A N 1
ATOM 659 C CA . ASN A 1 79 ? -28.235 8.909 36.775 1.00 50.53 79 ASN A CA 1
ATOM 660 C C . ASN A 1 79 ? -28.131 9.424 35.305 1.00 50.53 79 ASN A C 1
ATOM 662 O O . ASN A 1 79 ? -27.336 10.316 34.996 1.00 50.53 79 ASN A O 1
ATOM 666 N N . THR A 1 80 ? -28.909 8.881 34.360 1.00 46.06 80 THR A N 1
ATOM 667 C CA . THR A 1 80 ? -28.600 8.859 32.904 1.00 46.06 80 THR A CA 1
ATOM 668 C C . THR A 1 80 ? -28.800 10.119 32.046 1.00 46.06 80 THR A C 1
ATOM 670 O O . THR A 1 80 ? -28.665 10.025 30.828 1.00 46.06 80 THR A O 1
ATOM 673 N N . LYS A 1 81 ? -29.089 11.317 32.567 1.00 41.81 81 LYS A N 1
ATOM 674 C CA . LYS A 1 81 ? -29.180 12.517 31.688 1.00 41.81 81 LYS A CA 1
ATOM 675 C C . LYS A 1 81 ? -27.828 13.180 31.375 1.00 41.81 81 LYS A C 1
ATOM 677 O O . LYS A 1 81 ? -27.766 14.070 30.534 1.00 41.81 81 LYS A O 1
ATOM 682 N N . VAL A 1 82 ? -26.739 12.748 32.015 1.00 48.25 82 VAL A N 1
ATOM 683 C CA . VAL A 1 82 ? -25.505 13.553 32.134 1.00 48.25 82 VAL A CA 1
ATOM 684 C C . VAL A 1 82 ? -24.383 13.197 31.130 1.00 48.25 82 VAL A C 1
ATOM 686 O O . VAL A 1 82 ? -23.472 13.994 30.939 1.00 48.25 82 VAL A O 1
ATOM 689 N N . TYR A 1 83 ? -24.428 12.068 30.406 1.00 38.31 83 TYR A N 1
ATOM 690 C CA . TYR A 1 83 ? -23.227 11.526 29.726 1.00 38.31 83 TYR A CA 1
ATOM 691 C C . TYR A 1 83 ? -23.300 11.361 28.198 1.00 38.31 83 TYR A C 1
ATOM 693 O O . TYR A 1 83 ? -22.729 10.415 27.647 1.00 38.31 83 TYR A O 1
ATOM 701 N N . LEU A 1 84 ? -23.918 12.292 27.464 1.00 44.12 84 LEU A N 1
ATOM 702 C CA . LEU A 1 84 ? -23.703 12.358 26.010 1.00 44.12 84 LEU A CA 1
ATOM 703 C C . LEU A 1 84 ? -22.239 12.744 25.730 1.00 44.12 84 LEU A C 1
ATOM 705 O O . LEU A 1 84 ? -21.857 13.913 25.738 1.00 44.12 84 LEU A O 1
ATOM 709 N N . LYS A 1 85 ? -21.398 11.725 25.523 1.00 54.62 85 LYS A N 1
ATOM 710 C CA . LYS A 1 85 ? -19.950 11.823 25.305 1.00 54.62 85 LYS A CA 1
ATOM 711 C C . LYS A 1 85 ? -19.646 12.543 23.988 1.00 54.62 85 LYS A C 1
ATOM 713 O O . LYS A 1 85 ? -19.455 11.925 22.942 1.00 54.62 85 LYS A O 1
ATOM 718 N N . LYS A 1 86 ? -19.578 13.871 24.061 1.00 51.47 86 LYS A N 1
ATOM 719 C CA . LYS A 1 86 ? -19.119 14.762 22.993 1.00 51.47 86 LYS A CA 1
ATOM 720 C C . LYS A 1 86 ? -17.638 14.487 22.713 1.00 51.47 86 LYS A C 1
ATOM 722 O O . LYS A 1 86 ? -16.798 14.604 23.601 1.00 51.47 86 LYS A O 1
ATOM 727 N N . SER A 1 87 ? -17.305 14.076 21.491 1.00 59.84 87 SER A N 1
ATOM 728 C CA . SER A 1 87 ? -15.909 13.905 21.075 1.00 59.84 87 SER A CA 1
ATOM 729 C C . SER A 1 87 ? -15.201 15.260 21.030 1.00 59.84 87 SER A C 1
ATOM 731 O O . SER A 1 87 ? -15.725 16.209 20.445 1.00 59.84 87 SER A O 1
ATOM 733 N N . ASN A 1 88 ? -14.004 15.350 21.611 1.00 73.00 88 ASN A N 1
ATOM 734 C CA . ASN A 1 88 ? -13.220 16.584 21.628 1.00 73.00 88 ASN A CA 1
ATOM 735 C C . ASN A 1 88 ? -12.827 17.019 20.207 1.00 73.00 88 ASN A C 1
ATOM 737 O O . ASN A 1 88 ? -12.257 16.232 19.452 1.00 73.00 88 ASN A O 1
ATOM 741 N N . LEU A 1 89 ? -13.051 18.298 19.872 1.00 74.62 89 LEU A N 1
ATOM 742 C CA . LEU A 1 89 ? -12.701 18.895 18.572 1.00 74.62 89 LEU A CA 1
ATOM 743 C C . LEU A 1 89 ? -11.223 18.673 18.199 1.00 74.62 89 LEU A C 1
ATOM 745 O O . LEU A 1 89 ? -10.904 18.402 17.046 1.00 74.62 89 LEU A O 1
ATOM 749 N N . LYS A 1 90 ? -10.323 18.698 19.191 1.00 79.81 90 LYS A N 1
ATOM 750 C CA . LYS A 1 90 ? -8.890 18.416 19.004 1.00 79.81 90 LYS A CA 1
ATOM 751 C C . LYS A 1 90 ? -8.633 17.001 18.470 1.00 79.81 90 LYS A C 1
ATOM 753 O O . LYS A 1 90 ? -7.789 16.822 17.602 1.00 79.81 90 LYS A O 1
ATOM 758 N N . THR A 1 91 ? -9.386 16.008 18.941 1.00 78.19 91 THR A N 1
ATOM 759 C CA . THR A 1 91 ? -9.293 14.621 18.459 1.00 78.19 91 THR A CA 1
ATOM 760 C C . THR A 1 91 ? -9.803 14.498 17.023 1.00 78.19 91 THR A C 1
ATOM 762 O O . THR A 1 91 ? -9.238 13.739 16.239 1.00 78.19 91 THR A O 1
ATOM 765 N N . ILE A 1 92 ? -10.827 15.283 16.664 1.00 78.50 92 ILE A N 1
ATOM 766 C CA . ILE A 1 92 ? -11.360 15.355 15.298 1.00 78.50 92 ILE A CA 1
ATOM 767 C C . ILE A 1 92 ? -10.294 15.891 14.336 1.00 78.50 92 ILE A C 1
ATOM 769 O O . ILE A 1 92 ? -9.939 15.221 13.368 1.00 78.50 92 ILE A O 1
ATOM 773 N N . LEU A 1 93 ? -9.737 17.065 14.643 1.00 82.56 93 LEU A N 1
ATOM 774 C CA . LEU A 1 93 ? -8.706 17.720 13.829 1.00 82.56 93 LEU A CA 1
ATOM 775 C C . LEU A 1 93 ? -7.449 16.856 13.676 1.00 82.56 93 LEU A C 1
ATOM 777 O O . LEU A 1 93 ? -6.905 16.742 12.580 1.00 82.56 93 LEU A O 1
ATOM 781 N N . PHE A 1 94 ? -7.026 16.192 14.754 1.00 86.06 94 PHE A N 1
ATOM 782 C CA . PHE A 1 94 ? -5.886 15.280 14.723 1.00 86.06 94 PHE A CA 1
ATOM 783 C C . PHE A 1 94 ? -6.108 14.095 13.769 1.00 86.06 94 PHE A C 1
ATOM 785 O O . PHE A 1 94 ? -5.207 13.732 13.015 1.00 86.06 94 PHE A O 1
ATOM 792 N N . GLY A 1 95 ? -7.321 13.531 13.737 1.00 84.56 95 GLY A N 1
ATOM 793 C CA . GLY A 1 95 ? -7.680 12.465 12.798 1.00 84.56 95 GLY A CA 1
ATOM 794 C C . GLY A 1 95 ? -7.590 12.899 11.330 1.00 84.56 95 GLY A C 1
ATOM 795 O O . GLY A 1 95 ? -7.019 12.173 10.516 1.00 84.56 95 GLY A O 1
ATOM 796 N N . TYR A 1 96 ? -8.093 14.094 10.995 1.00 85.31 96 TYR A N 1
ATOM 797 C CA . TYR A 1 96 ? -7.979 14.659 9.642 1.00 85.31 96 TYR A CA 1
ATOM 798 C C . TYR A 1 96 ? -6.524 14.911 9.238 1.00 85.31 96 TYR A C 1
ATOM 800 O O . TYR A 1 96 ? -6.144 14.604 8.110 1.00 85.31 96 TYR A O 1
ATOM 808 N N . LEU A 1 97 ? -5.698 15.414 10.158 1.00 90.25 97 LEU A N 1
ATOM 809 C CA . LEU A 1 97 ? -4.284 15.676 9.898 1.00 90.25 97 LEU A CA 1
ATOM 810 C C . LEU A 1 97 ? -3.523 14.387 9.555 1.00 90.25 97 LEU A C 1
ATOM 812 O O . LEU A 1 97 ? -2.815 14.348 8.551 1.00 90.25 97 LEU A O 1
ATOM 816 N N . ILE A 1 98 ? -3.722 13.308 10.321 1.00 90.25 98 ILE A N 1
ATOM 817 C CA . ILE A 1 98 ? -3.102 12.008 10.012 1.00 90.25 98 ILE A CA 1
ATOM 818 C C . ILE A 1 98 ? -3.607 11.467 8.670 1.00 90.25 98 ILE A C 1
ATOM 820 O O . ILE A 1 98 ? -2.812 10.972 7.872 1.00 90.25 98 ILE A O 1
ATOM 824 N N . PHE A 1 99 ? -4.911 11.570 8.398 1.00 89.75 99 PHE A N 1
ATOM 825 C CA . PHE A 1 99 ? -5.482 11.120 7.130 1.00 89.75 99 PHE A CA 1
ATOM 826 C C . PHE A 1 99 ? -4.852 11.843 5.930 1.00 89.75 99 PHE A C 1
ATOM 828 O O . PHE A 1 99 ? -4.450 11.188 4.971 1.00 89.75 99 PHE A O 1
ATOM 835 N N . ILE A 1 100 ? -4.700 13.171 6.004 1.00 91.62 100 ILE A N 1
ATOM 836 C CA . ILE A 1 100 ? -4.058 13.972 4.952 1.00 91.62 100 ILE A CA 1
ATOM 837 C C . ILE A 1 100 ? -2.595 13.559 4.773 1.00 91.62 100 ILE A C 1
ATOM 839 O O . ILE A 1 100 ? -2.166 13.366 3.640 1.00 91.62 100 ILE A O 1
ATOM 843 N N . ILE A 1 101 ? -1.842 13.360 5.861 1.00 93.94 101 ILE A N 1
ATOM 844 C CA . ILE A 1 101 ? -0.441 12.913 5.786 1.00 93.94 101 ILE A CA 1
ATOM 845 C C . ILE A 1 101 ? -0.334 11.568 5.059 1.00 93.94 101 ILE A C 1
ATOM 847 O O . ILE A 1 101 ? 0.486 11.420 4.154 1.00 93.94 101 ILE A O 1
ATOM 851 N N . ILE A 1 102 ? -1.179 10.597 5.414 1.00 93.62 102 ILE A N 1
ATOM 852 C CA . ILE A 1 102 ? -1.179 9.277 4.770 1.00 93.62 102 ILE A CA 1
ATOM 853 C C . ILE A 1 102 ? -1.584 9.388 3.298 1.00 93.62 102 ILE A C 1
ATOM 855 O O . ILE A 1 102 ? -0.965 8.762 2.439 1.00 93.62 102 ILE A O 1
ATOM 859 N N . PHE A 1 103 ? -2.601 10.192 2.992 1.00 92.50 103 PHE A N 1
ATOM 860 C CA . PHE A 1 103 ? -3.060 10.395 1.624 1.00 92.50 103 PHE A CA 1
ATOM 861 C C . PHE A 1 103 ? -1.969 11.030 0.751 1.00 92.50 103 PHE A C 1
ATOM 863 O O . PHE A 1 103 ? -1.674 10.524 -0.330 1.00 92.50 103 PHE A O 1
ATOM 870 N N . VAL A 1 104 ? -1.304 12.075 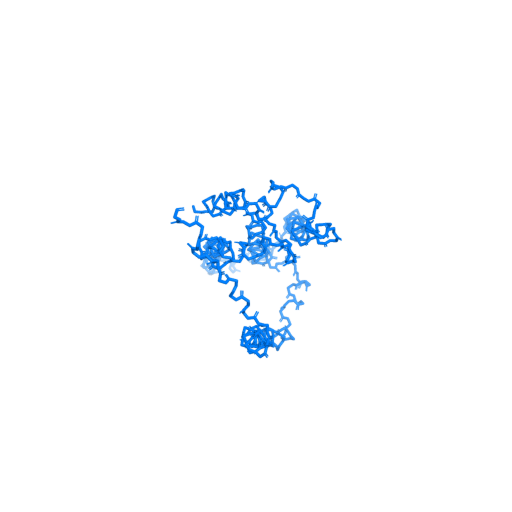1.250 1.00 94.94 104 VAL A N 1
ATOM 871 C CA . VAL A 1 104 ? -0.168 12.720 0.577 1.00 94.94 104 VAL A CA 1
ATOM 872 C C . VAL A 1 104 ? 0.977 11.730 0.375 1.00 94.94 104 VAL A C 1
ATOM 874 O O . VAL A 1 104 ? 1.525 11.658 -0.721 1.00 94.94 104 VAL A O 1
ATOM 877 N N . MET A 1 105 ? 1.299 10.910 1.379 1.00 94.44 105 MET A N 1
ATOM 878 C CA . MET A 1 105 ? 2.313 9.860 1.252 1.00 94.44 105 MET A CA 1
ATOM 879 C C . MET A 1 105 ? 1.975 8.872 0.122 1.00 94.44 105 MET A C 1
ATOM 881 O O . MET A 1 105 ? 2.844 8.550 -0.686 1.00 94.44 105 MET A O 1
ATOM 885 N N . LEU A 1 106 ? 0.722 8.414 0.024 1.00 94.69 106 LEU A N 1
ATOM 886 C CA . LEU A 1 106 ? 0.283 7.503 -1.041 1.00 94.69 106 LEU A CA 1
ATOM 887 C C . LEU A 1 106 ? 0.376 8.148 -2.429 1.00 94.69 106 LEU A C 1
ATOM 889 O O . LEU A 1 106 ? 0.867 7.520 -3.366 1.00 94.69 106 LEU A O 1
ATOM 893 N N . VAL A 1 107 ? -0.042 9.410 -2.552 1.00 94.44 107 VAL A N 1
ATOM 894 C CA . VAL A 1 107 ? 0.071 10.175 -3.803 1.00 94.44 107 VAL A CA 1
ATOM 895 C C . VAL A 1 107 ? 1.537 10.342 -4.205 1.00 94.44 107 VAL A C 1
ATOM 897 O O . VAL A 1 107 ? 1.882 10.118 -5.363 1.00 94.44 107 VAL A O 1
ATOM 900 N N . ILE A 1 108 ? 2.421 10.654 -3.254 1.00 93.62 108 ILE A N 1
ATOM 901 C CA . ILE A 1 108 ? 3.863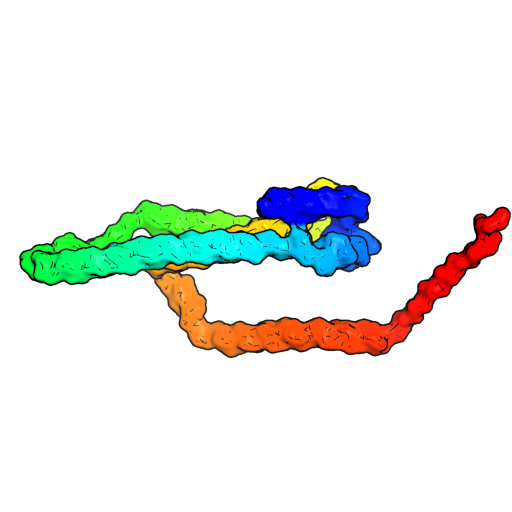 10.764 -3.498 1.00 93.62 108 ILE A CA 1
ATOM 902 C C . ILE A 1 108 ? 4.431 9.441 -4.017 1.00 93.62 108 ILE A C 1
ATOM 904 O O . ILE A 1 108 ? 5.170 9.460 -4.992 1.00 93.62 108 ILE A O 1
ATOM 908 N N . VAL A 1 109 ? 4.066 8.292 -3.436 1.00 92.94 109 VAL A N 1
ATOM 909 C CA . VAL A 1 109 ? 4.539 6.971 -3.903 1.00 92.94 109 VAL A CA 1
ATOM 910 C C . VAL A 1 109 ? 4.120 6.683 -5.352 1.00 92.94 109 VAL A C 1
ATOM 912 O O . VAL A 1 109 ? 4.886 6.067 -6.098 1.00 92.94 109 VAL A O 1
ATOM 915 N N . ILE A 1 110 ? 2.934 7.141 -5.767 1.00 92.06 110 ILE A N 1
ATOM 916 C CA . ILE A 1 110 ? 2.436 6.988 -7.143 1.00 92.06 110 ILE A CA 1
ATOM 917 C C . ILE A 1 110 ? 3.148 7.946 -8.107 1.00 92.06 110 ILE A C 1
ATOM 919 O O . ILE A 1 110 ? 3.503 7.546 -9.213 1.00 92.06 110 ILE A O 1
ATOM 923 N N . LEU A 1 111 ? 3.352 9.205 -7.707 1.00 92.75 111 LEU A N 1
ATOM 924 C CA . LEU A 1 111 ? 3.869 10.257 -8.588 1.00 92.75 111 LEU A CA 1
ATOM 925 C C . LEU A 1 111 ? 5.399 10.318 -8.653 1.00 92.75 111 LEU A C 1
ATOM 927 O O . LEU A 1 111 ? 5.932 10.783 -9.657 1.00 92.75 111 LEU A O 1
ATOM 931 N N . LEU A 1 112 ? 6.116 9.825 -7.636 1.00 90.69 112 LEU A N 1
ATOM 932 C CA . LEU A 1 112 ? 7.586 9.766 -7.601 1.00 90.69 112 LEU A CA 1
ATOM 933 C C . LEU A 1 112 ? 8.203 9.264 -8.916 1.00 90.69 112 LEU A C 1
ATOM 935 O O . LEU A 1 112 ? 9.039 9.970 -9.483 1.00 90.69 112 LEU A O 1
ATOM 939 N N . PRO A 1 113 ? 7.801 8.097 -9.454 1.00 88.88 113 PRO A N 1
ATOM 940 C CA . PRO A 1 113 ? 8.439 7.543 -10.639 1.00 88.88 113 PRO A CA 1
ATOM 941 C C . PRO A 1 113 ? 8.096 8.287 -11.939 1.00 88.88 113 PRO A C 1
ATOM 943 O O . PRO A 1 113 ? 8.692 7.974 -12.967 1.00 88.88 113 PRO A O 1
ATOM 946 N N . TYR A 1 114 ? 7.175 9.261 -11.936 1.00 87.94 114 TYR A N 1
ATOM 947 C CA . TYR A 1 114 ? 6.692 9.943 -13.144 1.00 87.94 114 TYR A CA 1
ATOM 948 C C . TYR A 1 114 ? 7.828 10.510 -14.005 1.00 87.94 114 TYR A C 1
ATOM 950 O O . TYR A 1 114 ? 7.902 10.241 -15.203 1.00 87.94 114 TYR A O 1
ATOM 958 N N . ASN A 1 115 ? 8.770 11.227 -13.387 1.00 85.50 115 ASN A N 1
ATOM 959 C CA . ASN A 1 115 ? 9.918 11.784 -14.104 1.00 85.50 115 ASN A CA 1
ATOM 960 C C . ASN A 1 115 ? 10.840 10.697 -14.664 1.00 85.50 115 ASN A C 1
ATOM 962 O O . ASN A 1 115 ? 11.497 10.925 -15.676 1.00 85.50 115 ASN A O 1
ATOM 966 N N . ASN A 1 116 ? 10.914 9.529 -14.020 1.00 84.44 116 ASN A N 1
ATOM 967 C CA . ASN A 1 116 ? 11.720 8.420 -14.519 1.00 84.44 116 ASN A CA 1
ATOM 968 C C . ASN A 1 116 ? 11.050 7.753 -15.723 1.00 84.44 116 ASN A C 1
ATOM 970 O O . ASN A 1 116 ? 11.716 7.486 -16.715 1.00 84.44 116 ASN A O 1
ATOM 974 N N . TYR A 1 117 ? 9.726 7.575 -15.683 1.00 84.44 117 TYR A N 1
ATOM 975 C CA . TYR A 1 117 ? 8.957 7.094 -16.833 1.00 84.44 117 TYR A CA 1
ATOM 976 C C . TYR A 1 117 ? 9.039 8.048 -18.028 1.00 84.44 117 TYR A C 1
ATOM 978 O O . TYR A 1 117 ? 9.183 7.588 -19.158 1.00 84.44 117 TYR A O 1
ATOM 986 N N . LYS A 1 118 ? 8.992 9.366 -17.787 1.00 86.88 118 LYS A N 1
ATOM 987 C CA . LYS A 1 118 ? 9.095 10.383 -18.844 1.00 86.88 118 LYS A CA 1
ATOM 988 C C . LYS A 1 118 ? 10.443 10.347 -19.573 1.00 86.88 118 LYS A C 1
ATOM 990 O O . LYS A 1 118 ? 10.482 10.580 -20.773 1.00 86.88 118 LYS A O 1
ATOM 995 N N . ASN A 1 119 ? 11.523 10.044 -18.856 1.00 84.44 119 ASN A N 1
ATOM 996 C CA . ASN A 1 119 ? 12.885 10.050 -19.394 1.00 84.44 119 ASN A CA 1
ATOM 997 C C . ASN A 1 119 ? 13.431 8.628 -19.599 1.00 84.44 119 ASN A C 1
ATOM 999 O O . ASN A 1 119 ? 14.627 8.394 -19.424 1.00 84.44 119 ASN A O 1
ATOM 1003 N N . GLU A 1 120 ? 12.555 7.677 -19.935 1.00 83.50 120 GLU A N 1
ATOM 1004 C CA . GLU A 1 120 ? 12.933 6.312 -20.330 1.00 83.50 120 GLU A CA 1
ATOM 1005 C C . GLU A 1 120 ? 13.822 5.578 -19.308 1.00 83.50 120 GLU A C 1
ATOM 1007 O O . GLU A 1 120 ? 14.737 4.844 -19.668 1.00 83.50 120 GLU A O 1
ATOM 1012 N N . GLY A 1 121 ? 13.615 5.821 -18.014 1.00 77.81 121 GLY A N 1
ATOM 1013 C CA . GLY A 1 121 ? 14.384 5.177 -16.950 1.00 77.81 121 GLY A CA 1
ATOM 1014 C C . GLY A 1 121 ? 15.777 5.765 -16.683 1.00 77.81 121 GLY A C 1
ATOM 1015 O O . GLY A 1 121 ? 16.450 5.295 -15.769 1.00 77.81 121 GLY A O 1
ATOM 1016 N N . LYS A 1 122 ? 16.215 6.797 -17.417 1.00 79.31 122 LYS A N 1
ATOM 1017 C CA . LYS A 1 122 ? 17.589 7.344 -17.340 1.00 79.31 122 LYS A CA 1
ATOM 1018 C C . LYS A 1 122 ? 17.800 8.387 -16.239 1.00 79.31 122 LYS A C 1
ATOM 1020 O O . LYS A 1 122 ? 18.928 8.788 -15.975 1.00 79.31 122 LYS A O 1
ATOM 1025 N N . ASN A 1 123 ? 16.728 8.863 -15.611 1.00 81.12 123 ASN A N 1
ATOM 1026 C CA . ASN A 1 123 ? 16.804 9.981 -14.670 1.00 81.12 123 ASN A CA 1
ATOM 1027 C C . ASN A 1 123 ? 17.309 9.587 -13.286 1.00 81.12 123 ASN A C 1
ATOM 1029 O O . ASN A 1 123 ? 17.775 10.442 -12.534 1.00 81.12 123 ASN A O 1
ATOM 1033 N N . TRP A 1 124 ? 17.112 8.334 -12.895 1.00 85.38 124 TRP A N 1
ATOM 1034 C CA . TRP A 1 124 ? 17.351 7.906 -11.530 1.00 85.38 124 TRP A CA 1
ATOM 1035 C C . TRP A 1 124 ? 18.635 7.110 -11.428 1.00 85.38 124 TRP A C 1
ATOM 1037 O O . TRP A 1 124 ? 18.883 6.186 -12.195 1.00 85.38 124 TRP A O 1
ATOM 1047 N N . ASN A 1 125 ? 19.431 7.446 -10.418 1.00 88.81 125 ASN A N 1
ATOM 1048 C CA . ASN A 1 125 ? 20.592 6.649 -10.066 1.00 88.81 125 ASN A CA 1
ATOM 1049 C C . ASN A 1 125 ? 20.147 5.306 -9.453 1.00 88.81 125 ASN A C 1
ATOM 1051 O O . ASN A 1 125 ? 19.045 5.193 -8.904 1.00 88.81 125 ASN A O 1
ATOM 1055 N N . ILE A 1 126 ? 21.034 4.311 -9.461 1.00 87.38 126 ILE A N 1
ATOM 1056 C CA . ILE A 1 126 ? 20.765 2.956 -8.959 1.00 87.38 126 ILE A CA 1
ATOM 1057 C C . ILE A 1 126 ? 20.234 2.954 -7.518 1.00 87.38 126 ILE A C 1
ATOM 1059 O O . ILE A 1 126 ? 19.316 2.208 -7.183 1.00 87.38 126 ILE A O 1
ATOM 1063 N N . ASN A 1 127 ? 20.740 3.857 -6.674 1.00 88.81 127 ASN A N 1
ATOM 1064 C CA . ASN A 1 127 ? 20.296 3.996 -5.288 1.00 88.81 127 ASN A CA 1
ATOM 1065 C C . ASN A 1 127 ? 18.848 4.501 -5.189 1.00 88.81 127 ASN A C 1
ATOM 1067 O O . ASN A 1 127 ? 18.108 4.066 -4.308 1.00 88.81 127 ASN A O 1
ATOM 1071 N N . GLY A 1 128 ? 18.428 5.387 -6.099 1.00 89.44 128 GLY A N 1
ATOM 1072 C CA . GLY A 1 128 ? 17.047 5.870 -6.178 1.00 89.44 128 GLY A CA 1
ATOM 1073 C C . GLY A 1 128 ? 16.091 4.756 -6.601 1.00 89.44 128 GLY A C 1
ATOM 1074 O O . GLY A 1 128 ? 15.050 4.559 -5.970 1.00 89.44 128 GLY A O 1
ATOM 1075 N N . ASN A 1 129 ? 16.489 3.965 -7.602 1.00 89.44 129 ASN A N 1
ATOM 1076 C CA . ASN A 1 129 ? 15.729 2.793 -8.045 1.00 89.44 129 ASN A CA 1
ATOM 1077 C C . ASN A 1 129 ? 15.599 1.762 -6.916 1.00 89.44 129 ASN A C 1
ATOM 1079 O O . ASN A 1 129 ? 14.494 1.309 -6.614 1.00 89.44 129 ASN A O 1
ATOM 1083 N N . ALA A 1 130 ? 16.703 1.457 -6.228 1.00 90.19 130 ALA A N 1
ATOM 1084 C CA . ALA A 1 130 ? 16.731 0.514 -5.114 1.00 90.19 130 ALA A CA 1
ATOM 1085 C C . ALA A 1 130 ? 15.859 0.971 -3.937 1.00 90.19 130 ALA A C 1
ATOM 1087 O O . ALA A 1 130 ? 15.100 0.171 -3.382 1.00 90.19 130 ALA A O 1
ATOM 1088 N N . ALA A 1 131 ? 15.912 2.259 -3.582 1.00 90.94 131 ALA A N 1
ATOM 1089 C CA . ALA A 1 131 ? 15.079 2.825 -2.527 1.00 90.94 131 ALA A CA 1
ATOM 1090 C C . ALA A 1 131 ? 13.587 2.723 -2.873 1.00 90.94 131 ALA A C 1
ATOM 1092 O O . ALA A 1 131 ? 12.789 2.275 -2.049 1.00 90.94 131 ALA A O 1
ATOM 1093 N N . TYR A 1 132 ? 13.201 3.071 -4.101 1.00 91.31 132 TYR A N 1
ATOM 1094 C CA . TYR A 1 132 ? 11.801 3.012 -4.512 1.00 91.31 132 TYR A CA 1
ATOM 1095 C C . TYR A 1 132 ? 11.277 1.583 -4.613 1.00 91.31 132 TYR A C 1
ATOM 1097 O O . TYR A 1 132 ? 10.218 1.285 -4.060 1.00 91.31 132 TYR A O 1
ATOM 1105 N N . ILE A 1 133 ? 12.017 0.666 -5.238 1.00 89.62 133 ILE A N 1
ATOM 1106 C CA . ILE A 1 133 ? 11.613 -0.743 -5.331 1.00 89.62 133 ILE A CA 1
ATOM 1107 C C . ILE A 1 133 ? 11.513 -1.377 -3.933 1.00 89.62 133 ILE A C 1
ATOM 1109 O O . ILE A 1 133 ? 10.583 -2.145 -3.668 1.00 89.62 133 ILE A O 1
ATOM 1113 N N . GLY A 1 134 ? 12.430 -1.029 -3.024 1.00 89.06 1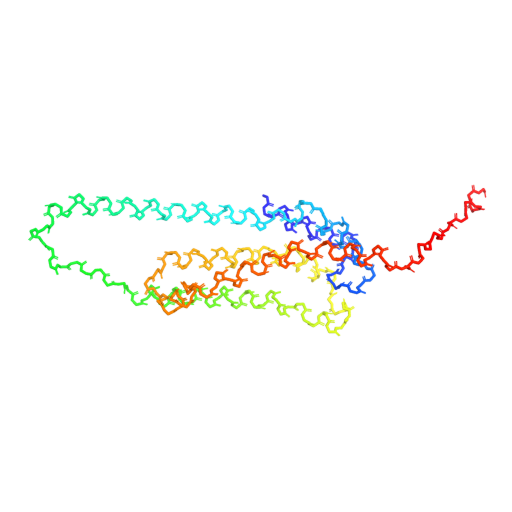34 GLY A N 1
ATOM 1114 C CA . GLY A 1 134 ? 12.450 -1.542 -1.655 1.00 89.06 134 GLY A CA 1
ATOM 1115 C C . GLY A 1 134 ? 11.361 -0.977 -0.741 1.00 89.06 134 GLY A C 1
ATOM 1116 O O . GLY A 1 134 ? 10.830 -1.718 0.089 1.00 89.06 134 GLY A O 1
ATOM 1117 N N . LEU A 1 135 ? 11.010 0.305 -0.879 1.00 90.56 135 LEU A N 1
ATOM 1118 C CA . LEU A 1 135 ? 10.139 1.006 0.072 1.00 90.56 135 LEU A CA 1
ATOM 1119 C C . LEU A 1 135 ? 8.716 1.261 -0.439 1.00 90.56 135 LEU A C 1
ATOM 1121 O O . LEU A 1 135 ? 7.798 1.350 0.373 1.00 90.56 135 LEU A O 1
ATOM 1125 N N . SER A 1 136 ? 8.486 1.349 -1.752 1.00 91.19 136 SER A N 1
ATOM 1126 C CA . SER A 1 136 ? 7.163 1.679 -2.319 1.00 91.19 136 SER A CA 1
ATOM 1127 C C . SER A 1 136 ? 6.058 0.743 -1.821 1.00 91.19 136 SER A C 1
ATOM 1129 O O . SER A 1 136 ? 5.025 1.200 -1.336 1.00 91.19 136 SER A O 1
ATOM 1131 N N . LYS A 1 137 ? 6.300 -0.574 -1.850 1.00 88.50 137 LYS A N 1
ATOM 1132 C CA . LYS A 1 137 ? 5.360 -1.601 -1.365 1.00 88.50 137 LYS A CA 1
ATOM 1133 C C . LYS A 1 137 ? 5.113 -1.506 0.146 1.00 88.50 137 LYS A C 1
ATOM 1135 O O . LYS A 1 137 ? 4.011 -1.809 0.599 1.00 88.50 137 LYS A O 1
ATOM 1140 N N . LEU A 1 138 ? 6.124 -1.089 0.917 1.00 90.62 138 LEU A N 1
ATOM 1141 C CA . LEU A 1 138 ? 6.007 -0.868 2.360 1.00 90.62 138 LEU A CA 1
ATOM 1142 C C . LEU A 1 138 ? 5.079 0.311 2.638 1.00 90.62 138 LEU A C 1
ATOM 1144 O O . LEU A 1 138 ? 4.096 0.162 3.360 1.00 90.62 138 LEU A O 1
ATOM 1148 N N . PHE A 1 139 ? 5.368 1.464 2.035 1.00 92.31 139 PHE A N 1
ATOM 1149 C CA . PHE A 1 139 ? 4.567 2.669 2.225 1.00 92.31 139 PHE A CA 1
ATOM 1150 C C . PHE A 1 139 ? 3.139 2.484 1.721 1.00 92.31 139 PHE A C 1
ATOM 1152 O O . PHE A 1 139 ? 2.204 2.927 2.381 1.00 92.31 139 PHE A O 1
ATOM 1159 N N . TRP A 1 140 ? 2.953 1.759 0.617 1.00 92.06 140 TRP A N 1
ATOM 1160 C CA . TRP A 1 140 ? 1.628 1.396 0.124 1.00 92.06 140 TRP A CA 1
ATOM 1161 C C . TRP A 1 140 ? 0.833 0.580 1.150 1.00 92.06 140 TRP A C 1
ATOM 1163 O O . TRP A 1 140 ? -0.297 0.933 1.489 1.00 92.06 140 TRP A O 1
ATOM 1173 N N . GLY A 1 141 ? 1.444 -0.475 1.703 1.00 91.88 141 GLY A N 1
ATOM 1174 C CA . GLY A 1 141 ? 0.816 -1.312 2.726 1.00 91.88 141 GLY A CA 1
ATOM 1175 C C . GLY A 1 141 ? 0.472 -0.534 3.998 1.00 91.88 141 GLY A C 1
ATOM 1176 O O . GLY A 1 141 ? -0.647 -0.643 4.500 1.00 91.88 141 GLY A O 1
ATOM 1177 N N . ILE A 1 142 ? 1.403 0.288 4.494 1.00 92.31 142 ILE A N 1
ATOM 1178 C CA . ILE A 1 142 ? 1.181 1.128 5.682 1.00 92.31 142 ILE A CA 1
ATOM 1179 C C . ILE A 1 142 ? 0.090 2.165 5.417 1.00 92.31 142 ILE A C 1
ATOM 1181 O O . ILE A 1 142 ? -0.744 2.400 6.287 1.00 92.31 142 ILE A O 1
ATOM 1185 N N . GLY A 1 143 ? 0.064 2.770 4.230 1.00 93.62 143 GLY A N 1
ATOM 1186 C CA . GLY A 1 143 ? -0.928 3.783 3.896 1.00 93.62 143 GLY A CA 1
ATOM 1187 C C . GLY A 1 143 ? -2.343 3.211 3.846 1.00 93.62 143 GLY A C 1
ATOM 1188 O O . GLY A 1 143 ? -3.238 3.745 4.499 1.00 93.62 143 GLY A O 1
ATOM 1189 N N . ILE A 1 144 ? -2.543 2.076 3.165 1.00 91.81 144 ILE A N 1
ATOM 1190 C CA . ILE A 1 144 ? -3.852 1.403 3.139 1.00 91.81 144 ILE A CA 1
ATOM 1191 C C . ILE A 1 144 ? -4.250 0.937 4.544 1.00 91.81 144 ILE A C 1
ATOM 1193 O O . ILE A 1 144 ? -5.360 1.220 4.995 1.00 91.81 144 ILE A O 1
ATOM 1197 N N . GLY A 1 145 ? -3.347 0.269 5.266 1.00 92.62 145 GLY A N 1
ATOM 1198 C CA . GLY A 1 145 ? -3.618 -0.214 6.621 1.00 92.62 145 GLY A CA 1
ATOM 1199 C C . GLY A 1 145 ? -3.948 0.914 7.604 1.00 92.62 145 GLY A C 1
ATOM 1200 O O . GLY A 1 145 ? -4.888 0.805 8.393 1.00 92.62 145 GLY A O 1
ATOM 1201 N N . GLY A 1 146 ? -3.230 2.034 7.512 1.00 90.88 146 GLY A N 1
ATOM 1202 C CA . GLY A 1 146 ? -3.463 3.231 8.312 1.00 90.88 146 GLY A CA 1
ATOM 1203 C C . GLY A 1 146 ? -4.831 3.860 8.050 1.00 90.88 146 GLY A C 1
ATOM 1204 O O . GLY A 1 146 ? -5.534 4.186 9.006 1.00 90.88 146 GLY A O 1
ATOM 1205 N N . ILE A 1 147 ? -5.259 3.958 6.784 1.00 90.12 147 ILE A N 1
ATOM 1206 C CA . ILE A 1 147 ? -6.601 4.450 6.426 1.00 90.12 147 ILE A CA 1
ATOM 1207 C C . ILE A 1 147 ? -7.688 3.585 7.075 1.00 90.12 147 ILE A C 1
ATOM 1209 O O . ILE A 1 147 ? -8.616 4.120 7.686 1.00 90.12 147 ILE A O 1
ATOM 1213 N N . VAL A 1 148 ? -7.557 2.256 7.004 1.00 88.94 148 VAL A N 1
ATOM 1214 C CA . VAL A 1 148 ? -8.534 1.330 7.602 1.00 88.94 148 VAL A CA 1
ATOM 1215 C C . VAL A 1 148 ? -8.608 1.509 9.120 1.00 88.94 148 VAL A C 1
ATOM 1217 O O . VAL A 1 148 ? -9.704 1.622 9.672 1.00 88.94 148 VAL A O 1
ATOM 1220 N N . ILE A 1 149 ? -7.462 1.592 9.804 1.00 88.06 149 ILE A N 1
ATOM 1221 C CA . ILE A 1 149 ? -7.407 1.800 11.261 1.00 88.06 149 ILE A CA 1
ATOM 1222 C C . ILE A 1 149 ? -8.046 3.136 11.654 1.00 88.06 149 ILE A C 1
ATOM 1224 O O . ILE A 1 149 ? -8.789 3.197 12.636 1.00 88.06 149 ILE A O 1
ATOM 1228 N N . ILE A 1 150 ? -7.802 4.202 10.889 1.00 86.06 150 ILE A N 1
ATOM 1229 C CA . ILE A 1 150 ? -8.391 5.522 11.139 1.00 86.06 150 ILE A CA 1
ATOM 1230 C C . ILE A 1 150 ? -9.909 5.469 10.983 1.00 86.06 150 ILE A C 1
ATOM 1232 O O . ILE A 1 150 ? -10.625 5.885 11.894 1.00 86.06 150 ILE A O 1
ATOM 1236 N N . PHE A 1 151 ? -10.419 4.918 9.882 1.00 83.19 151 PHE A N 1
ATOM 1237 C CA . PHE A 1 151 ? -11.864 4.805 9.667 1.00 83.19 151 PHE A CA 1
ATOM 1238 C C . PHE A 1 151 ? -12.545 3.919 10.707 1.00 83.19 151 PHE A C 1
ATOM 1240 O O . PHE A 1 151 ? -13.656 4.229 11.146 1.00 83.19 151 PHE A O 1
ATOM 1247 N N . TYR A 1 152 ? -11.870 2.864 11.164 1.00 81.62 152 TYR A N 1
ATOM 1248 C CA . TYR A 1 152 ? -12.373 2.032 12.246 1.00 81.62 152 TYR A CA 1
ATOM 1249 C C . TYR A 1 152 ? -12.425 2.792 13.578 1.00 81.62 152 TYR A C 1
ATOM 1251 O O . TYR A 1 152 ? -13.452 2.784 14.263 1.00 81.62 152 TYR A O 1
ATOM 1259 N N . ASN A 1 153 ? -11.342 3.472 13.962 1.00 76.25 153 ASN A N 1
ATOM 1260 C CA . ASN A 1 153 ? -11.229 4.143 15.260 1.00 76.25 153 ASN A CA 1
ATOM 1261 C C . ASN A 1 153 ? -12.060 5.423 15.365 1.00 76.25 153 ASN A C 1
ATOM 1263 O O . ASN A 1 153 ? -12.533 5.771 16.450 1.00 76.25 153 ASN A O 1
ATOM 1267 N N . TYR A 1 154 ? -12.294 6.083 14.240 1.00 71.44 154 TYR A N 1
ATOM 1268 C CA . TYR A 1 154 ? -12.876 7.411 14.188 1.00 71.44 154 TYR A CA 1
ATOM 1269 C C . TYR A 1 154 ? -14.155 7.460 13.353 1.00 71.44 154 TYR A C 1
ATOM 1271 O O . TYR A 1 154 ? -14.349 8.348 12.523 1.00 71.44 154 TYR A O 1
ATOM 1279 N N . THR A 1 155 ? -15.071 6.527 13.617 1.00 65.06 155 THR A N 1
ATOM 1280 C CA . THR A 1 155 ? -16.352 6.389 12.903 1.00 65.06 155 THR A CA 1
ATOM 1281 C C . THR A 1 155 ? -17.169 7.690 12.872 1.00 65.06 155 THR A C 1
ATOM 1283 O O . THR A 1 155 ? -17.862 7.951 11.892 1.00 65.06 155 THR A O 1
ATOM 1286 N N . ASN A 1 156 ? -17.042 8.533 13.905 1.00 65.38 156 ASN A N 1
ATOM 1287 C CA . ASN A 1 156 ? -17.759 9.808 14.031 1.00 65.38 156 ASN A CA 1
ATOM 1288 C C . ASN A 1 156 ? -17.032 11.012 13.393 1.00 65.38 156 ASN A C 1
ATOM 1290 O O . ASN A 1 156 ? -17.632 12.074 13.277 1.00 65.38 156 ASN A O 1
ATOM 1294 N N . ILE A 1 157 ? -15.757 10.879 12.996 1.00 69.00 157 ILE A N 1
ATOM 1295 C CA . ILE A 1 157 ? -14.962 11.982 12.412 1.00 69.00 157 ILE A CA 1
ATOM 1296 C C . ILE A 1 157 ? -15.250 12.147 10.915 1.00 69.00 157 ILE A C 1
ATOM 1298 O O . ILE A 1 157 ? -15.284 13.273 10.420 1.00 69.00 157 ILE A O 1
ATOM 1302 N N . PHE A 1 158 ? -15.478 11.039 10.200 1.00 71.06 158 PHE A N 1
ATOM 1303 C CA . PHE A 1 158 ? -15.590 11.007 8.736 1.00 71.06 158 PHE A CA 1
ATOM 1304 C C . PHE A 1 158 ? -16.972 10.536 8.241 1.00 71.06 158 PHE A C 1
ATOM 1306 O O . PHE A 1 158 ? -17.050 9.580 7.465 1.00 71.06 158 PHE A O 1
ATOM 1313 N N . PRO A 1 159 ? -18.089 11.166 8.656 1.00 75.69 159 PRO A N 1
ATOM 1314 C CA . PRO A 1 159 ? -19.425 10.683 8.311 1.00 75.69 159 PRO A CA 1
ATOM 1315 C C . PRO A 1 159 ? -19.695 10.738 6.802 1.00 75.69 159 PRO A C 1
ATOM 1317 O O . PRO A 1 159 ? -20.273 9.801 6.255 1.00 75.69 159 PRO A O 1
ATOM 1320 N N . LEU A 1 160 ? -19.232 11.793 6.118 1.00 81.19 160 LEU A N 1
ATOM 1321 C CA . LEU A 1 160 ? -19.420 11.960 4.675 1.00 81.19 160 LEU A CA 1
ATOM 1322 C C . LEU A 1 160 ? -18.657 10.897 3.877 1.00 81.19 160 LEU A C 1
ATOM 1324 O O . LEU A 1 160 ? -19.249 10.191 3.066 1.00 81.19 160 LEU A O 1
ATOM 1328 N N . ILE A 1 161 ? -17.356 10.761 4.150 1.00 80.81 161 ILE A N 1
ATOM 1329 C CA . ILE A 1 161 ? -16.481 9.800 3.470 1.00 80.81 161 ILE A CA 1
ATOM 1330 C C . ILE A 1 161 ? -16.990 8.379 3.715 1.00 80.81 161 ILE A C 1
ATOM 1332 O O . ILE A 1 161 ? -17.151 7.613 2.772 1.00 80.81 161 ILE A O 1
ATOM 1336 N N . ARG A 1 162 ? -17.349 8.040 4.959 1.00 78.12 162 ARG A N 1
ATOM 1337 C CA . ARG A 1 162 ? -17.926 6.732 5.279 1.00 78.12 162 ARG A CA 1
ATOM 1338 C C . ARG A 1 162 ? -19.220 6.475 4.512 1.00 78.12 162 ARG A C 1
ATOM 1340 O O . ARG A 1 162 ? -19.351 5.400 3.942 1.00 78.12 162 ARG A O 1
ATOM 1347 N N . LYS A 1 163 ? -20.150 7.436 4.487 1.00 84.12 163 LYS A N 1
ATOM 1348 C CA . LYS A 1 163 ? -21.426 7.294 3.770 1.00 84.12 163 LYS A CA 1
ATOM 1349 C C . LYS A 1 163 ? -21.205 7.079 2.273 1.00 84.12 163 LYS A C 1
ATOM 1351 O O . LYS A 1 163 ? -21.885 6.252 1.681 1.00 84.12 163 LYS A O 1
ATOM 1356 N N . PHE A 1 164 ? -20.248 7.795 1.684 1.00 88.06 164 PHE A N 1
ATOM 1357 C CA . PHE A 1 164 ? -19.868 7.633 0.283 1.00 88.06 164 PHE A CA 1
ATOM 1358 C C . PHE A 1 164 ? -19.250 6.255 0.010 1.00 88.06 164 PHE A C 1
ATOM 1360 O O . PHE A 1 164 ? -19.662 5.584 -0.931 1.00 88.06 164 PHE A O 1
ATOM 1367 N N . LEU A 1 165 ? -18.313 5.791 0.844 1.00 84.81 165 LEU A N 1
ATOM 1368 C CA . LEU A 1 165 ? -17.681 4.474 0.679 1.00 84.81 165 LEU A CA 1
ATOM 1369 C C . LEU A 1 165 ? -18.614 3.301 1.020 1.00 84.81 165 LEU A C 1
ATOM 1371 O O . LEU A 1 165 ? -18.378 2.193 0.553 1.00 84.81 165 LEU A O 1
ATOM 1375 N N . SER A 1 166 ? -19.666 3.516 1.815 1.00 86.75 166 SER A N 1
ATOM 1376 C CA . SER A 1 166 ? -20.645 2.476 2.154 1.00 86.75 166 SER A CA 1
ATOM 1377 C C . SER A 1 166 ? -21.770 2.325 1.128 1.00 86.75 166 SER A C 1
ATOM 1379 O O . SER A 1 166 ? -22.710 1.579 1.383 1.00 86.75 166 SER A O 1
ATOM 1381 N N . LEU A 1 167 ? -21.732 3.057 0.009 1.00 92.56 167 LEU A N 1
ATOM 1382 C CA . LEU A 1 167 ? -22.742 2.934 -1.041 1.00 92.56 167 LEU A CA 1
ATOM 1383 C C . LEU A 1 167 ? -22.673 1.549 -1.700 1.00 92.56 167 LEU A C 1
ATOM 1385 O O . LEU A 1 167 ? -21.606 1.095 -2.110 1.00 92.56 167 LEU A O 1
ATOM 1389 N N . GLU A 1 168 ? -23.826 0.913 -1.893 1.00 93.38 168 GLU A N 1
ATOM 1390 C CA . GLU A 1 168 ? -23.928 -0.384 -2.586 1.00 93.38 168 GLU A CA 1
ATOM 1391 C C . GLU A 1 168 ? -23.491 -0.313 -4.056 1.00 93.38 168 GLU A C 1
ATOM 1393 O O . GLU A 1 168 ? -23.165 -1.333 -4.660 1.00 93.38 168 GLU A O 1
ATOM 1398 N N . LEU A 1 169 ? -23.393 0.898 -4.617 1.00 93.81 169 LEU A N 1
ATOM 1399 C CA . LEU A 1 169 ? -22.836 1.148 -5.945 1.00 93.81 169 LEU A CA 1
ATOM 1400 C C . LEU A 1 169 ? -21.429 0.552 -6.108 1.00 93.81 169 LEU A C 1
ATOM 1402 O O . LEU A 1 169 ? -21.076 0.119 -7.200 1.00 93.81 169 LEU A O 1
ATOM 1406 N N . TRP A 1 170 ? -20.629 0.479 -5.038 1.00 92.19 170 TRP A N 1
ATOM 1407 C CA . TRP A 1 170 ? -19.276 -0.083 -5.098 1.00 92.19 170 TRP A CA 1
ATOM 1408 C C . TRP A 1 170 ? -19.254 -1.598 -5.289 1.00 92.19 170 TRP A C 1
ATOM 1410 O O . TRP A 1 170 ? -18.278 -2.132 -5.812 1.00 92.19 170 TRP A O 1
ATOM 1420 N N . THR A 1 171 ? -20.314 -2.307 -4.899 1.00 92.38 171 THR A N 1
ATOM 1421 C CA . THR A 1 171 ? -20.378 -3.768 -4.980 1.00 92.38 171 THR A CA 1
ATOM 1422 C C . THR A 1 171 ? -20.276 -4.302 -6.416 1.00 92.38 171 THR A C 1
ATOM 1424 O O . THR A 1 171 ? -19.423 -5.165 -6.647 1.00 92.38 171 THR A O 1
ATOM 1427 N N . PRO A 1 172 ? -21.061 -3.830 -7.409 1.00 95.56 172 PRO A N 1
ATOM 1428 C CA . PRO A 1 172 ? -20.902 -4.279 -8.792 1.00 95.56 172 PRO A CA 1
ATOM 1429 C C . PRO A 1 172 ? -19.539 -3.894 -9.387 1.00 95.56 172 PRO A C 1
ATOM 1431 O O . PRO A 1 172 ? -18.931 -4.718 -10.067 1.00 95.56 172 PRO A O 1
ATOM 1434 N N . PHE A 1 173 ? -19.005 -2.705 -9.080 1.00 94.06 173 PHE A N 1
ATOM 1435 C CA . PHE A 1 173 ? -17.671 -2.302 -9.548 1.00 94.06 173 PHE A CA 1
ATOM 1436 C C . PHE A 1 173 ? -16.557 -3.183 -8.974 1.00 94.06 173 PHE A C 1
ATOM 1438 O O . PHE A 1 173 ? -15.670 -3.596 -9.716 1.00 94.06 173 PHE A O 1
ATOM 1445 N N . ALA A 1 174 ? -16.620 -3.525 -7.685 1.00 91.56 174 ALA A N 1
ATOM 1446 C CA . ALA A 1 174 ? -15.652 -4.418 -7.051 1.00 91.56 174 ALA A CA 1
ATOM 1447 C C . ALA A 1 174 ? -15.676 -5.828 -7.665 1.00 91.56 174 ALA A C 1
ATOM 1449 O O . ALA A 1 174 ? -14.629 -6.443 -7.860 1.00 91.56 174 ALA A O 1
ATOM 1450 N N . ARG A 1 175 ? -16.864 -6.339 -8.017 1.00 94.06 175 ARG A N 1
ATOM 1451 C CA . ARG A 1 175 ? -16.998 -7.628 -8.717 1.00 94.06 175 ARG A CA 1
ATOM 1452 C C . ARG A 1 175 ? -16.439 -7.564 -10.138 1.00 94.06 175 ARG A C 1
ATOM 1454 O O . ARG A 1 175 ? -15.767 -8.497 -10.568 1.00 94.06 175 ARG A O 1
ATOM 1461 N N . LEU A 1 176 ? -16.680 -6.465 -10.855 1.00 94.75 176 LEU A N 1
ATOM 1462 C CA . LEU A 1 176 ? -16.174 -6.272 -12.214 1.00 94.75 176 LEU A CA 1
ATOM 1463 C C . LEU A 1 176 ? -14.642 -6.223 -12.251 1.00 94.75 176 LEU A C 1
ATOM 1465 O O . LEU A 1 176 ? -14.031 -6.919 -13.059 1.00 94.75 176 LEU A O 1
ATOM 1469 N N . THR A 1 177 ? -14.018 -5.440 -11.369 1.00 94.06 177 THR A N 1
ATOM 1470 C CA . THR A 1 177 ? -12.552 -5.333 -11.309 1.00 94.06 177 THR A CA 1
ATOM 1471 C C . THR A 1 177 ? -11.902 -6.651 -10.901 1.00 94.06 177 THR A C 1
ATOM 1473 O O . THR A 1 177 ? -10.870 -7.015 -11.461 1.00 94.06 177 THR A O 1
ATOM 1476 N N . TYR A 1 178 ? -12.530 -7.406 -9.996 1.00 93.19 178 TYR A N 1
ATOM 1477 C CA . TYR A 1 178 ? -12.075 -8.746 -9.631 1.00 93.19 178 TYR A CA 1
ATOM 1478 C C . TYR A 1 178 ? -12.128 -9.721 -10.817 1.00 93.19 178 TYR A C 1
ATOM 1480 O O . TYR A 1 178 ? -11.141 -10.396 -11.103 1.00 93.19 178 TYR A O 1
ATOM 1488 N N . ASN A 1 179 ? -13.233 -9.745 -11.566 1.00 94.75 179 ASN A N 1
ATOM 1489 C CA . ASN A 1 179 ? -13.352 -10.590 -12.756 1.00 94.75 179 ASN A CA 1
ATOM 1490 C C . ASN A 1 179 ? -12.346 -10.195 -13.849 1.00 94.75 179 ASN A C 1
ATOM 1492 O O . ASN A 1 179 ? -11.703 -11.063 -14.440 1.00 94.75 179 ASN A O 1
ATOM 1496 N N . ALA A 1 180 ? -12.159 -8.894 -14.090 1.00 94.12 180 ALA A N 1
ATOM 1497 C CA . ALA A 1 180 ? -11.158 -8.399 -15.033 1.00 94.12 180 ALA A CA 1
ATOM 1498 C C . ALA A 1 180 ? -9.735 -8.821 -14.627 1.00 94.12 180 ALA A C 1
ATOM 1500 O O . ALA A 1 180 ? -8.952 -9.243 -15.477 1.00 94.12 180 ALA A O 1
ATOM 1501 N N . TYR A 1 181 ? -9.418 -8.773 -13.329 1.00 91.56 181 TYR A N 1
ATOM 1502 C CA . TYR A 1 181 ? -8.136 -9.228 -12.794 1.00 91.56 181 TYR A CA 1
ATOM 1503 C C . TYR A 1 181 ? -7.891 -10.724 -13.037 1.00 91.56 181 TYR A C 1
ATOM 1505 O O . TYR A 1 181 ? -6.787 -11.093 -13.431 1.00 91.56 181 TYR A O 1
ATOM 1513 N N . LEU A 1 182 ? -8.905 -11.578 -12.858 1.00 92.62 182 LEU A N 1
ATOM 1514 C CA . LEU A 1 182 ? -8.786 -13.018 -13.127 1.00 92.62 182 LEU A CA 1
ATOM 1515 C C . LEU A 1 182 ? -8.580 -13.323 -14.617 1.00 92.62 182 LEU A C 1
ATOM 1517 O O . LEU A 1 182 ? -7.797 -14.206 -14.963 1.00 92.62 182 LEU A O 1
ATOM 1521 N N . MET A 1 183 ? -9.248 -12.578 -15.500 1.00 94.25 183 MET A N 1
ATOM 1522 C CA . MET A 1 183 ? -9.119 -12.756 -16.950 1.00 94.25 183 MET A CA 1
ATOM 1523 C C . MET A 1 183 ? -7.791 -12.229 -17.505 1.00 94.25 183 MET A C 1
ATOM 1525 O O . MET A 1 183 ? -7.277 -12.758 -18.490 1.00 94.25 183 MET A O 1
ATOM 1529 N N . HIS A 1 184 ? -7.211 -11.207 -16.878 1.00 90.69 184 HIS A N 1
ATOM 1530 C CA . HIS A 1 184 ? -5.997 -10.539 -17.344 1.00 90.69 184 HIS A CA 1
ATOM 1531 C C . HIS A 1 184 ? -4.799 -11.475 -17.635 1.00 90.69 184 HIS A C 1
ATOM 1533 O O . HIS A 1 184 ? -4.281 -11.408 -18.753 1.00 90.69 184 HIS A O 1
ATOM 1539 N N . PRO A 1 185 ? -4.348 -12.367 -16.723 1.00 88.75 185 PRO A N 1
ATOM 1540 C CA . PRO A 1 185 ? -3.224 -13.264 -17.002 1.00 88.75 185 PRO A CA 1
ATOM 1541 C C . PRO A 1 185 ? -3.524 -14.271 -18.118 1.00 88.75 185 PRO A C 1
ATOM 1543 O O . PRO A 1 185 ? -2.621 -14.601 -18.884 1.00 88.75 185 PRO A O 1
ATOM 1546 N N . ILE A 1 186 ? -4.779 -14.721 -18.249 1.00 91.69 186 ILE A N 1
ATOM 1547 C CA . ILE A 1 186 ? -5.205 -15.645 -19.312 1.00 91.69 186 ILE A CA 1
ATOM 1548 C C . ILE A 1 186 ? -5.064 -14.955 -20.670 1.00 91.69 186 ILE A C 1
ATOM 1550 O O . ILE A 1 186 ? -4.443 -15.498 -21.579 1.00 91.69 186 ILE A O 1
ATOM 1554 N N . ILE A 1 187 ? -5.580 -13.728 -20.788 1.00 90.75 187 ILE A N 1
ATOM 1555 C CA . ILE A 1 187 ? -5.497 -12.942 -22.022 1.00 90.75 187 ILE A CA 1
ATOM 1556 C C . ILE A 1 187 ? -4.036 -12.630 -22.366 1.00 90.75 187 ILE A C 1
ATOM 1558 O O . ILE A 1 187 ? -3.633 -12.843 -23.505 1.00 90.75 187 ILE A O 1
ATOM 1562 N N . MET A 1 188 ? -3.221 -12.184 -21.400 1.00 86.75 188 MET A N 1
ATOM 1563 C CA . MET A 1 188 ? -1.792 -11.928 -21.640 1.00 86.75 188 MET A CA 1
ATOM 1564 C C . MET A 1 188 ? -1.055 -13.178 -22.124 1.00 86.75 188 MET A C 1
ATOM 1566 O O . MET A 1 188 ? -0.244 -13.089 -23.042 1.00 86.75 188 MET A O 1
ATOM 1570 N N . HIS A 1 189 ? -1.339 -14.341 -21.533 1.00 83.31 189 HIS A N 1
ATOM 1571 C CA . HIS A 1 189 ? -0.720 -15.593 -21.951 1.00 83.31 189 HIS A CA 1
ATOM 1572 C C . HIS A 1 189 ? -1.130 -15.973 -23.378 1.00 83.31 189 HIS A C 1
ATOM 1574 O O . HIS A 1 189 ? -0.262 -16.235 -24.202 1.00 83.31 189 HIS A O 1
ATOM 1580 N N . LEU A 1 190 ? -2.428 -15.913 -23.700 1.00 88.56 190 LEU A N 1
ATOM 1581 C CA . LEU A 1 190 ? -2.934 -16.204 -25.045 1.00 88.56 190 LEU A CA 1
ATOM 1582 C C . LEU A 1 190 ? -2.340 -15.268 -26.102 1.00 88.56 190 LEU A C 1
ATOM 1584 O O . LEU A 1 190 ? -1.902 -15.734 -27.152 1.00 88.56 190 LEU A O 1
ATOM 1588 N N . VAL A 1 191 ? -2.279 -13.963 -25.818 1.00 87.00 191 VAL A N 1
ATOM 1589 C CA . VAL A 1 191 ? -1.687 -12.978 -26.732 1.00 87.00 191 VAL A CA 1
ATOM 1590 C C . VAL A 1 191 ? -0.201 -13.273 -26.940 1.00 87.00 191 VAL A C 1
ATOM 1592 O O . VAL A 1 191 ? 0.215 -13.417 -28.088 1.00 87.00 191 VAL A O 1
ATOM 1595 N N . ASN A 1 192 ? 0.576 -13.468 -25.870 1.00 78.50 192 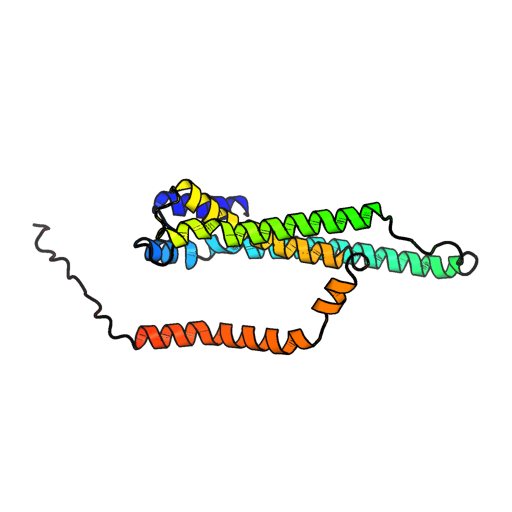ASN A N 1
ATOM 1596 C CA . ASN A 1 192 ? 2.009 -13.769 -25.970 1.00 78.50 192 ASN A CA 1
ATOM 1597 C C . ASN A 1 192 ? 2.296 -15.099 -26.691 1.00 78.50 192 ASN A C 1
ATOM 1599 O O . ASN A 1 192 ? 3.273 -15.199 -27.429 1.00 78.50 192 ASN A O 1
ATOM 1603 N N . SER A 1 193 ? 1.447 -16.116 -26.522 1.00 77.94 193 SER A N 1
ATOM 1604 C CA . SER A 1 193 ? 1.552 -17.381 -27.263 1.00 77.94 193 SER A CA 1
ATOM 1605 C C . SER A 1 193 ? 1.146 -17.245 -28.734 1.00 77.94 193 SER A C 1
ATOM 1607 O O . SER A 1 193 ? 1.632 -17.998 -29.574 1.00 77.94 193 SER A O 1
ATOM 1609 N N . SER A 1 194 ? 0.261 -16.297 -29.059 1.00 77.94 194 SER A N 1
ATOM 1610 C CA . SER A 1 194 ? -0.187 -16.032 -30.432 1.00 77.94 194 SER A CA 1
ATOM 1611 C C . SER A 1 194 ? 0.773 -15.140 -31.227 1.00 77.94 194 SER A C 1
ATOM 1613 O O . SER A 1 194 ? 0.832 -15.235 -32.455 1.00 77.94 194 SER A O 1
ATOM 1615 N N . THR A 1 195 ? 1.554 -14.288 -30.551 1.00 68.19 195 THR A N 1
ATOM 1616 C CA . THR A 1 195 ? 2.585 -13.477 -31.200 1.00 68.19 195 THR A CA 1
ATOM 1617 C C . THR A 1 195 ? 3.713 -14.375 -31.693 1.00 68.19 195 THR A C 1
ATOM 1619 O O . THR A 1 195 ? 4.424 -14.988 -30.901 1.00 68.19 195 THR A O 1
ATOM 1622 N N . ARG A 1 196 ? 3.916 -14.433 -33.015 1.00 56.88 196 ARG A N 1
ATOM 1623 C CA . ARG A 1 196 ? 5.055 -15.122 -33.642 1.00 56.88 196 ARG A CA 1
ATOM 1624 C C . ARG A 1 196 ? 6.335 -14.295 -33.510 1.00 56.88 196 ARG A C 1
ATOM 1626 O O . ARG A 1 196 ? 6.918 -13.881 -34.507 1.00 56.88 196 ARG A O 1
ATOM 1633 N N . ILE A 1 197 ? 6.766 -14.014 -32.287 1.00 56.81 197 ILE A N 1
ATOM 1634 C CA . ILE A 1 197 ? 8.141 -13.567 -32.074 1.00 56.81 197 ILE A CA 1
ATOM 1635 C C . ILE A 1 197 ? 8.994 -14.810 -32.329 1.00 56.81 197 ILE A C 1
ATOM 1637 O O . ILE A 1 197 ? 8.832 -15.813 -31.633 1.00 56.81 197 ILE A O 1
ATOM 1641 N N . LEU A 1 198 ? 9.840 -14.793 -33.367 1.00 51.31 198 LEU A N 1
ATOM 1642 C CA . LEU A 1 198 ? 10.855 -15.832 -33.527 1.00 51.31 198 LEU A CA 1
ATOM 1643 C C . LEU A 1 198 ? 11.630 -15.879 -32.210 1.00 51.31 198 LEU A C 1
ATOM 1645 O O . LEU A 1 198 ? 12.279 -14.898 -31.842 1.00 51.31 198 LEU A O 1
ATOM 1649 N N . PHE A 1 199 ? 11.583 -17.009 -31.507 1.00 51.44 199 PHE A N 1
ATOM 1650 C CA . PHE A 1 199 ? 12.638 -17.336 -30.564 1.00 51.44 199 PHE A CA 1
ATOM 1651 C C . PHE A 1 199 ? 13.922 -17.407 -31.393 1.00 51.44 199 PHE A C 1
ATOM 1653 O O . PHE A 1 199 ? 14.226 -18.440 -31.984 1.00 51.44 199 PHE A O 1
ATOM 1660 N N . ASN A 1 200 ? 14.638 -16.287 -31.512 1.00 47.28 200 ASN A N 1
ATOM 1661 C CA . ASN A 1 200 ? 15.996 -16.289 -32.023 1.00 47.28 200 ASN A CA 1
ATOM 1662 C C . ASN A 1 200 ? 16.828 -17.016 -30.969 1.00 47.28 200 ASN A C 1
ATOM 1664 O O . ASN A 1 200 ? 17.373 -16.417 -30.043 1.00 47.28 200 ASN A O 1
ATOM 1668 N N . TYR A 1 201 ? 16.880 -18.340 -31.091 1.00 50.72 201 TYR A N 1
ATOM 1669 C CA . TYR A 1 201 ? 17.978 -19.118 -30.562 1.00 50.72 201 TYR A CA 1
ATOM 1670 C C . TYR A 1 201 ? 19.214 -18.644 -31.322 1.00 50.72 201 TYR A C 1
ATOM 1672 O O . TYR A 1 201 ? 19.563 -19.194 -32.363 1.00 50.72 201 TYR A O 1
ATOM 1680 N N . ASN A 1 202 ? 19.869 -17.595 -30.825 1.00 46.16 202 ASN A N 1
ATOM 1681 C CA . ASN A 1 202 ? 21.262 -17.374 -31.164 1.00 46.16 202 ASN A CA 1
ATOM 1682 C C . ASN A 1 202 ? 22.001 -18.576 -30.578 1.00 46.16 202 ASN A C 1
ATOM 1684 O O . ASN A 1 202 ? 22.342 -18.594 -29.396 1.00 46.16 202 ASN A O 1
ATOM 1688 N N . ALA A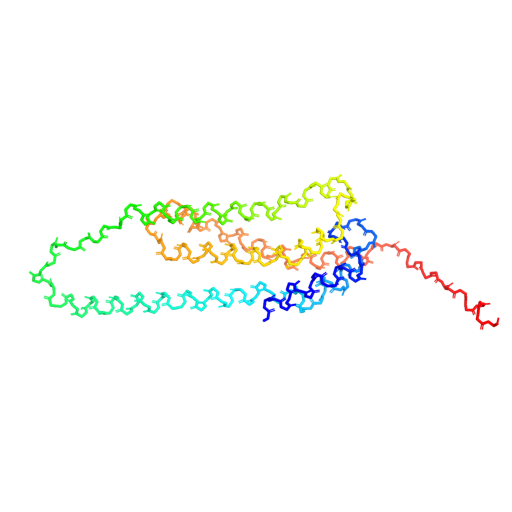 1 203 ? 22.153 -19.626 -31.385 1.00 56.12 203 ALA A N 1
ATOM 1689 C CA . ALA A 1 203 ? 23.063 -20.711 -31.098 1.00 56.12 203 ALA A CA 1
ATOM 1690 C C . ALA A 1 203 ? 24.439 -20.064 -30.961 1.00 56.12 203 ALA A C 1
ATOM 1692 O O . ALA A 1 203 ? 25.042 -19.660 -31.951 1.00 56.12 203 ALA A O 1
ATOM 1693 N N . VAL A 1 204 ? 24.895 -19.882 -29.723 1.00 62.06 204 VAL A N 1
ATOM 1694 C CA . VAL A 1 204 ? 26.286 -19.534 -29.456 1.00 62.06 204 VAL A CA 1
ATOM 1695 C C . VAL A 1 204 ? 27.105 -20.660 -30.088 1.00 62.06 204 VAL A C 1
ATOM 1697 O O . VAL A 1 204 ? 26.937 -21.811 -29.674 1.00 62.06 204 VAL A O 1
ATOM 1700 N N . PRO A 1 205 ? 27.935 -20.396 -31.113 1.00 49.69 205 PRO A N 1
ATOM 1701 C CA . PRO A 1 205 ? 28.766 -21.436 -31.683 1.00 49.69 205 PRO A CA 1
ATOM 1702 C C . PRO A 1 205 ? 29.736 -21.881 -30.591 1.00 49.69 205 PRO A C 1
ATOM 1704 O O . PRO A 1 205 ? 30.561 -21.101 -30.122 1.00 49.69 205 PRO A O 1
ATOM 1707 N N . ILE A 1 206 ? 29.648 -23.147 -30.190 1.00 56.97 206 ILE A N 1
ATOM 1708 C CA . ILE A 1 206 ? 30.568 -23.789 -29.235 1.00 56.97 206 ILE A CA 1
ATOM 1709 C C . ILE A 1 206 ? 32.000 -23.885 -29.827 1.00 56.97 206 ILE A C 1
ATOM 1711 O O . ILE A 1 206 ? 32.932 -24.334 -29.174 1.00 56.97 206 ILE A O 1
ATOM 1715 N N . SER A 1 207 ? 32.227 -23.386 -31.047 1.00 56.62 207 SER A N 1
ATOM 1716 C CA . SER A 1 207 ? 33.509 -23.412 -31.756 1.00 56.62 207 SER A CA 1
ATOM 1717 C C . SER A 1 207 ? 34.590 -22.463 -31.216 1.00 56.62 207 SER A C 1
ATOM 1719 O O . SER A 1 207 ? 35.669 -22.429 -31.794 1.00 56.62 207 SER A O 1
ATOM 1721 N N . PHE A 1 208 ? 34.341 -21.698 -30.146 1.00 51.28 208 PHE A N 1
ATOM 1722 C CA . PHE A 1 208 ? 35.357 -20.837 -29.509 1.00 51.28 208 PHE A CA 1
ATOM 1723 C C . PHE A 1 208 ? 35.950 -21.419 -28.210 1.00 51.28 208 PHE A C 1
ATOM 1725 O O . PHE A 1 208 ? 36.628 -20.704 -27.478 1.00 51.28 208 PHE A O 1
ATOM 1732 N N . LEU A 1 209 ? 35.705 -22.701 -27.911 1.00 48.12 209 LEU A N 1
ATOM 1733 C CA . LEU A 1 209 ? 36.280 -23.413 -26.758 1.00 48.12 209 LEU A CA 1
ATOM 1734 C C . LEU A 1 209 ? 37.172 -24.598 -27.178 1.00 48.12 209 LEU A C 1
ATOM 1736 O O . LEU A 1 209 ? 37.041 -25.686 -26.625 1.00 48.12 209 LEU A O 1
ATOM 1740 N N . ASN A 1 210 ? 38.080 -24.378 -28.135 1.00 40.59 210 ASN A N 1
ATOM 1741 C CA . ASN A 1 210 ? 39.255 -25.234 -28.350 1.00 40.59 210 ASN A CA 1
ATOM 1742 C C . ASN A 1 210 ? 40.527 -24.395 -28.268 1.00 40.59 210 ASN A C 1
ATOM 1744 O O . ASN A 1 210 ? 40.559 -23.342 -28.944 1.00 40.59 210 ASN A O 1
#

pLDDT: mean 81.06, std 13.93, range [38.31, 95.56]

InterPro domains:
  IPR052728 Oxygen and lipid transport regulator [PTHR11161] (2-198)

Sequence (210 aa):
MICLGCGMNFWLTHKYNINFYVLDPSYNDYMNHIYVKPYTRVLPYIIGIGCAMILISFYEKRKQNQINQNLDEKDRLINTKVYLKKSNLKTILFGYLIFIIIFVMLVIVILLPYNNYKNEGKNWNINGNAAYIGLSKLFWGIGIGGIVIIFYNYTNIFPLIRKFLSLELWTPFARLTYNAYLMHPIIMHLVNSSTRILFNYNAVPISFLN

Organism: Anaeramoeba ignava (NCBI:txid1746090)

Secondary structure (DSSP, 8-state):
-HHHHHHHHHHHHHHTT----TTSTTHHHIIIIIIS-GGGT-HHHHHHHHHHHHHHHHHHHHHHHHHHHHHHHHHHTTTTTS---PPPHHHHHHHHHHHHHHHHHHHHHHHTTHHHHHTTT-SS-HHHHHHHHHHHHHHHHHHHHHHHHHHHHTTTT-HHHHHHHT-TTHHHHHHHHHHHHHHHHHHHHHHHHHS----------GGG--

=== Feature glossary ===
Key to the feature types in this record:

— What the protein is —

Primary structure: the covalent order of the twenty standard amino acids along the backbone. Two proteins with the same sequence will (almost always) fold to the same structure; two with 30% identity often share a fold but not the details.

Database cross-references. InterPro integrates a dozen domain/family signature databases into unified entries with residue-range hits. GO terms attach function/process/location labels with evidence codes. CATH codes position the fold in a four-level structural taxonomy. Organism is the NCBI-taxonomy species name.

— Where its atoms are —

The mmCIF block holds the 3D Cartesian coordinates of each backbone atom (N, Cα, C, O) in ångströms. mmCIF is the PDB's canonical archive format — a tagged-loop text representation of the atomic model.

Six rendered views show the 3D structure from the faces of a cube — i.e. along ±x, ±y, ±z. Rendering representation is drawn randomly per protein from cartoon (secondary-structure ribbons), sticks (backbone bonds), or molecular surface; coloring is either N→C rainbow (blue at the N-terminus through red at the C-terminus) or one color per chain.

— Local backbone conformation —

DSSP 8-state secondary structure assigns each residue one of H (α-helix), G (3₁₀-helix), I (π-helix), E (extended β-strand), B (isolated β-bridge), T (hydrogen-bonded turn), S (bend), or '-' (coil). The assignment is computed from backbone hydrogen-bond geometry via the Kabsch–Sander algorithm.

P-SEA three-state annotation labels each residue as helix, strand, or coil based purely on the geometry of the Cα trace. It serves as a fallback when the full backbone (and thus DSSP) is unavailable.

The φ/ψ torsion pair specifies the backbone conformation at each residue. φ rotates about the N–Cα bond, ψ about the Cα–C bond. Steric clashes forbid most of the (φ, ψ) plane — the allowed regions (α-helix basin, β-sheet basin, left-handed helix) are the Ramachandran-allowed regions.

— Global shape and packing —

The geometric summary reports three shape descriptors. Rg (radius of gyration) measures how spread out the Cα atoms are about their centre of mass; compact globular proteins have small Rg, elongated or unfolded ones large. Cα contacts (<8 Å, |i−j|>4) count long-range residue pairs in spatial proximity — high for tightly packed folds, near zero for rods or random coil. The bounding-box extents give the protein's footprint along x, y, z in Å.

Accessible surface area quantifies burial. A residue with SASA near zero is packed into the hydrophobic core; one with SASA >100 Å² sits on the surface. Computed here via the Shrake–Rupley numerical algorithm with a 1.4 Å probe.

Plot images: a contact map (which residues are close in 3D, as an N×N binary image), a Ramachandran scatter (backbone torsion angles, revealing secondary-structure composition at a glance), and — for AlphaFold structures — a PAE heatmap (pairwise prediction confidence).

— Structural neighborhood —

The Foldseek 3Di string encodes local tertiary geometry as a 20-letter alphabet — one character per residue — derived from the relative positions of nearby Cα atoms. Unlike the amino-acid sequence, 3Di is a direct function of the 3D structure, so two proteins with the same fold have similar 3Di strings even at low sequence identity.

Nearest PDB neighbors are the top structural matches found by Foldseek when searching this structure against the entire Protein Data Bank. Each hit reports a TM-score (0 to 1; >0.5 almost always implies the same fold) and an E-value. These are *structural* homologs — they may share no detectable sequence similarity.

— Confidence and disorder —

For AlphaFold models, the B-factor field carries pLDDT — the model's own estimate of local accuracy on a 0–100 scale. Regions with pLDDT<50 should be treated as essentially unmodeled; they often correspond to intrinsically disordered segments.

B-factor (Debye–Waller factor) reflects atomic displacement in the crystal lattice. It is an experimental observable (units Å²), not a prediction; low values mean the atom is pinned down, high values mean it moves or is heterogeneous across the crystal.

Predicted aligned error is AlphaFold's pairwise confidence. Unlike pLDDT (per-residue), PAE is per-residue-pair and captures whether two parts of the structure are correctly placed relative to each other. Units are ångströms of expected positional error.